Protein AF-A0A202CDK4-F1 (afdb_monomer)

Nearest PDB structures (foldseek):
  3kye-assembly2_C  TM=3.988E-01  e=1.761E-01  Streptomyces avermitilis MA-4680 = NBRC 14893
  8rbx-assembly1_k  TM=3.501E-01  e=6.788E-01  Homo sapiens
  3bw6-assembly1_A  TM=3.151E-01  e=3.121E+00  Saccharomyces cerevisiae
  7m5n-assembly1_C  TM=2.143E-01  e=2.468E+00  Homo sapiens

Organism: NCBI:txid1945581

Secondary structure (DSSP, 8-state):
---GGGHHHHHHS-S--S----S-HHHHEEEEE----TTSEES-SS----SSTTEEETTSTTTTT-EEEEETTT--EEEEEEE-SSSS-EEEEEE--TTSEEEPPPEEEEEEEEGGGHHHHHHHHT-GGGGSGGGS-EETTEEEEEETTEEEEEEEEETTEEEEEEEE-HHHHHHHHHHHH-

Structure (mmCIF, N/CA/C/O backbone):
data_AF-A0A202CDK4-F1
#
_entry.id   AF-A0A202CDK4-F1
#
loop_
_atom_site.group_PDB
_atom_site.id
_atom_site.type_symbol
_atom_site.label_atom_id
_atom_site.label_alt_id
_atom_site.label_comp_id
_atom_site.label_asym_id
_atom_site.label_entity_id
_atom_site.label_seq_id
_atom_site.pdbx_PDB_ins_code
_atom_site.Cartn_x
_atom_site.Cartn_y
_atom_site.Cartn_z
_atom_site.occupancy
_atom_site.B_iso_or_equiv
_atom_site.auth_seq_id
_atom_site.auth_comp_id
_atom_site.auth_asym_id
_atom_site.auth_atom_id
_atom_site.pdbx_PDB_model_num
ATOM 1 N N . MET A 1 1 ? -7.812 14.902 6.406 1.00 55.25 1 MET A N 1
ATOM 2 C CA . MET A 1 1 ? -8.121 13.596 5.785 1.00 55.25 1 MET A CA 1
ATOM 3 C C . MET A 1 1 ? -7.122 12.604 6.354 1.00 55.25 1 MET A C 1
ATOM 5 O O . MET A 1 1 ? -5.940 12.915 6.295 1.00 55.25 1 MET A O 1
ATOM 9 N N . LEU A 1 2 ? -7.564 11.512 6.990 1.00 58.00 2 LEU A N 1
ATOM 10 C CA . LEU A 1 2 ? -6.635 10.489 7.492 1.00 58.00 2 LEU A CA 1
ATOM 11 C C . LEU A 1 2 ? -5.929 9.805 6.316 1.00 58.00 2 LEU A C 1
ATOM 13 O O . LEU A 1 2 ? -6.572 9.536 5.296 1.00 58.00 2 LEU A O 1
ATOM 17 N N . THR A 1 3 ? -4.641 9.513 6.474 1.00 68.06 3 THR A N 1
ATOM 18 C CA . THR A 1 3 ? -3.853 8.723 5.524 1.00 68.06 3 THR A CA 1
ATOM 19 C C . THR A 1 3 ? -3.162 7.567 6.252 1.00 68.06 3 THR A C 1
ATOM 21 O O . THR A 1 3 ? -3.254 7.434 7.470 1.00 68.06 3 THR A O 1
ATOM 24 N N . LEU A 1 4 ? -2.523 6.664 5.509 1.00 70.75 4 LEU A N 1
ATOM 25 C CA . LEU A 1 4 ? -1.898 5.481 6.108 1.00 70.75 4 LEU A CA 1
ATOM 26 C C . LEU A 1 4 ? -0.720 5.870 7.004 1.00 70.75 4 LEU A C 1
ATOM 28 O O . LEU A 1 4 ? -0.463 5.248 8.027 1.00 70.75 4 LEU A O 1
ATOM 32 N N . GLU A 1 5 ? -0.042 6.940 6.614 1.00 72.69 5 GLU A N 1
ATOM 33 C CA . GLU A 1 5 ? 1.182 7.450 7.208 1.00 72.69 5 GLU A CA 1
ATOM 34 C C . GLU A 1 5 ? 0.956 8.038 8.605 1.00 72.69 5 GLU A C 1
ATOM 36 O O . GLU A 1 5 ? 1.875 8.016 9.415 1.00 72.69 5 GLU A O 1
ATOM 41 N N . ASN A 1 6 ? -0.259 8.511 8.911 1.00 78.62 6 ASN A N 1
ATOM 42 C CA . ASN A 1 6 ? -0.584 9.148 10.191 1.00 78.62 6 ASN A CA 1
ATOM 43 C C . ASN A 1 6 ? -1.569 8.350 11.058 1.00 78.62 6 ASN A C 1
ATOM 45 O O . ASN A 1 6 ? -2.050 8.857 12.070 1.00 78.62 6 ASN A O 1
ATOM 49 N N . ILE A 1 7 ? -1.862 7.092 10.706 1.00 85.19 7 ILE A N 1
ATOM 50 C CA . ILE A 1 7 ? -2.848 6.283 11.439 1.00 85.19 7 ILE A CA 1
ATOM 51 C C . ILE A 1 7 ? -2.467 6.090 12.917 1.00 85.19 7 ILE A C 1
ATOM 53 O O . ILE A 1 7 ? -3.326 6.171 13.792 1.00 85.19 7 ILE A O 1
ATOM 57 N N . ASN A 1 8 ? -1.177 5.896 13.213 1.00 88.31 8 ASN A N 1
ATOM 58 C CA . ASN A 1 8 ? -0.699 5.722 14.587 1.00 88.31 8 ASN A CA 1
ATOM 59 C C . ASN A 1 8 ? -0.772 7.020 15.397 1.00 88.31 8 ASN A C 1
ATOM 61 O O . ASN A 1 8 ? -1.130 6.974 16.568 1.00 88.31 8 ASN A O 1
ATOM 65 N N . GLU A 1 9 ? -0.468 8.166 14.780 1.00 88.62 9 GLU A N 1
ATOM 66 C CA . GLU A 1 9 ? -0.609 9.484 15.417 1.00 88.62 9 GLU A CA 1
ATOM 67 C C . GLU A 1 9 ? -2.076 9.732 15.776 1.00 88.62 9 GLU A C 1
ATOM 69 O O . GLU A 1 9 ? -2.406 10.053 16.915 1.00 88.62 9 GLU A O 1
ATOM 74 N N . PHE A 1 10 ? -2.978 9.444 14.834 1.00 89.12 10 PHE A N 1
ATOM 75 C CA . PHE A 1 10 ? -4.411 9.510 15.081 1.00 89.12 10 PHE A CA 1
ATOM 76 C C . PHE A 1 10 ? -4.855 8.606 16.243 1.00 89.12 10 PHE A C 1
ATOM 78 O O . PHE A 1 10 ? -5.659 9.032 17.070 1.00 89.12 10 PHE A O 1
ATOM 85 N N . PHE A 1 11 ? -4.350 7.371 16.331 1.00 90.69 11 PHE A N 1
ATOM 86 C CA . PHE A 1 11 ? -4.680 6.458 17.431 1.00 90.69 11 PHE A CA 1
ATOM 87 C C . PHE A 1 11 ? -4.088 6.886 18.778 1.00 90.69 11 PHE A C 1
ATOM 89 O O . PHE A 1 11 ? -4.726 6.671 19.813 1.00 90.69 11 PHE A O 1
ATOM 96 N N . ALA A 1 12 ? -2.907 7.508 18.785 1.00 88.00 12 ALA A N 1
ATOM 97 C CA . ALA A 1 12 ? -2.293 8.036 19.999 1.00 88.00 12 ALA A CA 1
ATOM 98 C C . ALA A 1 12 ? -3.192 9.098 20.650 1.00 88.00 12 ALA A C 1
ATOM 100 O O . ALA A 1 12 ? -3.479 8.996 21.850 1.00 88.00 12 ALA A O 1
ATOM 101 N N . ASP A 1 13 ? -3.718 10.008 19.828 1.00 88.88 13 ASP A N 1
ATOM 102 C CA . ASP A 1 13 ? -4.561 11.135 20.236 1.00 88.88 13 ASP A CA 1
ATOM 103 C C . ASP A 1 13 ? -6.049 10.775 20.379 1.00 88.88 13 ASP A C 1
ATOM 105 O O . ASP A 1 13 ? -6.861 11.602 20.806 1.00 88.88 13 ASP A O 1
ATOM 109 N N . TYR A 1 14 ? -6.443 9.547 20.024 1.00 89.62 14 TYR A N 1
ATOM 110 C CA . TYR A 1 14 ? -7.848 9.163 20.047 1.00 89.62 14 TYR A CA 1
ATOM 111 C C . TYR A 1 14 ? -8.368 9.050 21.494 1.00 89.62 14 TYR A C 1
ATOM 113 O O . TYR A 1 14 ? -7.842 8.256 22.279 1.00 89.62 14 TYR A O 1
ATOM 121 N N . PRO A 1 15 ? -9.428 9.792 21.869 1.00 83.69 15 PRO A N 1
ATOM 122 C CA . PRO A 1 15 ? -9.828 9.941 23.270 1.00 83.69 15 PRO A CA 1
ATOM 123 C C . PRO A 1 15 ? -10.565 8.724 23.846 1.00 83.69 15 PRO A C 1
ATOM 125 O O . PRO A 1 15 ? -10.758 8.641 25.056 1.00 83.69 15 PRO A O 1
ATOM 128 N N . ILE A 1 16 ? -11.015 7.794 22.996 1.00 82.88 16 ILE A N 1
ATOM 129 C CA . ILE A 1 16 ? -11.887 6.676 23.374 1.00 82.88 16 ILE A CA 1
ATOM 130 C C . ILE A 1 16 ? -11.234 5.363 22.936 1.00 82.88 16 ILE A C 1
ATOM 132 O O . ILE A 1 16 ? -11.370 4.962 21.780 1.00 82.88 16 ILE A O 1
ATOM 136 N N . LYS A 1 17 ? -10.526 4.704 23.857 1.00 81.56 17 LYS A N 1
ATOM 137 C CA . LYS A 1 17 ? -9.743 3.489 23.562 1.00 81.56 17 LYS A CA 1
ATOM 138 C C . LYS A 1 17 ? -10.473 2.205 23.968 1.00 81.56 17 LYS A C 1
ATOM 140 O O . LYS A 1 17 ? -10.603 1.297 23.151 1.00 81.56 17 LYS A O 1
ATOM 145 N N . ASP A 1 18 ? -11.085 2.203 25.152 1.00 79.31 18 ASP A N 1
ATOM 146 C CA . ASP A 1 18 ? -11.820 1.054 25.693 1.00 79.31 18 ASP A CA 1
ATOM 147 C C . ASP A 1 18 ? -13.309 1.364 25.857 1.00 79.31 18 ASP A C 1
ATOM 149 O O . ASP A 1 18 ? -13.761 1.904 26.865 1.00 79.31 18 ASP A O 1
ATOM 153 N N . ILE A 1 19 ? -14.080 1.025 24.825 1.00 84.19 19 ILE A N 1
ATOM 154 C CA . ILE A 1 19 ? -15.545 1.023 24.848 1.00 84.19 19 ILE A CA 1
ATOM 155 C C . ILE A 1 19 ? -16.050 -0.284 24.241 1.00 84.19 19 ILE A C 1
ATOM 157 O O . ILE A 1 19 ? -15.562 -0.716 23.191 1.00 84.19 19 ILE A O 1
ATOM 161 N N . ASP A 1 20 ? -17.080 -0.856 24.857 1.00 83.50 20 ASP A N 1
ATOM 162 C CA . ASP A 1 20 ? -17.895 -1.902 24.247 1.00 83.50 20 ASP A CA 1
ATOM 163 C C . ASP A 1 20 ? -18.966 -1.271 23.355 1.00 83.50 20 ASP A C 1
ATOM 165 O O . ASP A 1 20 ? -19.680 -0.346 23.749 1.00 83.50 20 ASP A O 1
ATOM 169 N N . CYS A 1 21 ? -19.087 -1.767 22.125 1.00 83.25 21 CYS A N 1
ATOM 170 C CA . CYS A 1 21 ? -20.067 -1.272 21.168 1.00 83.25 21 CYS A CA 1
ATOM 171 C C . CYS A 1 21 ? -20.971 -2.405 20.689 1.00 83.25 21 CYS A C 1
ATOM 173 O O . CYS A 1 21 ? -20.543 -3.262 19.919 1.00 83.25 21 CYS A O 1
ATOM 175 N N . ASN A 1 22 ? -22.245 -2.328 21.074 1.00 83.44 22 ASN A N 1
ATOM 176 C CA . ASN A 1 22 ? -23.299 -3.254 20.648 1.00 83.44 22 ASN A CA 1
ATOM 177 C C . ASN A 1 22 ? -24.193 -2.655 19.540 1.00 83.44 22 ASN A C 1
ATOM 179 O O . ASN A 1 22 ? -25.324 -3.093 19.338 1.00 83.44 22 ASN A O 1
ATOM 183 N N . HIS A 1 23 ? -23.720 -1.611 18.851 1.00 86.69 23 HIS A N 1
ATOM 184 C CA . HIS A 1 23 ? -24.474 -0.903 17.810 1.00 86.69 23 HIS A CA 1
ATOM 185 C C . HIS A 1 23 ? -24.397 -1.606 16.448 1.00 86.69 23 HIS A C 1
ATOM 187 O O . HIS A 1 23 ? -23.464 -2.360 16.171 1.00 86.69 23 HIS A O 1
ATOM 193 N N . ASN A 1 24 ? -25.372 -1.342 15.571 1.00 81.38 24 ASN A N 1
ATOM 194 C CA . ASN A 1 24 ? -25.491 -2.054 14.302 1.00 81.38 24 ASN A CA 1
ATOM 195 C C . ASN A 1 24 ? -24.394 -1.618 13.319 1.00 81.38 24 ASN A C 1
ATOM 197 O O . ASN A 1 24 ? -24.346 -0.464 12.894 1.00 81.38 24 ASN A O 1
ATOM 201 N N . ILE A 1 25 ? -23.561 -2.575 12.916 1.00 74.38 25 ILE A N 1
ATOM 202 C CA . ILE A 1 25 ? -22.419 -2.398 12.014 1.00 74.38 25 ILE A CA 1
ATOM 203 C C . ILE A 1 25 ? -22.767 -1.618 10.736 1.00 74.38 25 ILE A C 1
ATOM 205 O O . ILE A 1 25 ? -22.040 -0.703 10.369 1.00 74.38 25 ILE A O 1
ATOM 209 N N . LEU A 1 26 ? -23.871 -1.945 10.061 1.00 71.75 26 LEU A N 1
ATOM 210 C CA . LEU A 1 26 ? -24.156 -1.409 8.724 1.00 71.75 26 LEU A CA 1
ATOM 211 C C . LEU A 1 26 ? -24.779 -0.008 8.745 1.00 71.75 26 LEU A C 1
ATOM 213 O O . LEU A 1 26 ? -24.714 0.709 7.751 1.00 71.75 26 LEU A O 1
ATOM 217 N N . MET A 1 27 ? -25.388 0.390 9.862 1.00 80.88 27 MET A N 1
ATOM 218 C CA . MET A 1 27 ? -26.098 1.672 9.973 1.00 80.88 27 MET A CA 1
ATOM 219 C C . MET A 1 27 ? -25.330 2.692 10.813 1.00 80.88 27 MET A C 1
ATOM 221 O O . MET A 1 27 ? -25.258 3.882 10.483 1.00 80.88 27 MET A O 1
ATOM 225 N N . ASP A 1 28 ? -24.748 2.214 11.911 1.00 89.75 28 ASP A N 1
ATOM 226 C CA . ASP A 1 28 ? -24.201 3.064 12.960 1.00 89.75 28 ASP A CA 1
ATOM 227 C C . ASP A 1 28 ? -22.714 3.351 12.770 1.00 89.75 28 ASP A C 1
ATOM 229 O O . ASP A 1 28 ? -22.167 4.149 13.526 1.00 89.75 28 ASP A O 1
ATOM 233 N N . TYR A 1 29 ? -22.061 2.749 11.774 1.00 90.81 29 TYR A N 1
ATOM 234 C CA . TYR A 1 29 ? -20.668 3.029 11.443 1.00 90.81 29 TYR A CA 1
ATOM 235 C C . TYR A 1 29 ? -20.540 3.877 10.176 1.00 90.81 29 TYR A C 1
ATOM 237 O O . TYR A 1 29 ? -21.338 3.793 9.244 1.00 90.81 29 TYR A O 1
ATOM 245 N N . GLU A 1 30 ? -19.513 4.717 10.150 1.00 90.50 30 GLU A N 1
ATOM 246 C CA . GLU A 1 30 ? -19.068 5.446 8.966 1.00 90.50 30 GLU A CA 1
ATOM 247 C C . GLU A 1 30 ? -17.606 5.145 8.675 1.00 90.50 30 GLU A C 1
ATOM 249 O O . GLU A 1 30 ? -16.776 5.081 9.582 1.00 90.50 30 GLU A O 1
ATOM 254 N N . LYS A 1 31 ? -17.286 4.979 7.394 1.00 88.94 31 LYS A N 1
ATOM 255 C CA . LYS A 1 31 ? -15.910 4.842 6.937 1.00 88.94 31 LYS A CA 1
ATOM 256 C C . LYS A 1 31 ? -15.196 6.182 7.085 1.00 88.94 31 LYS A C 1
ATOM 258 O O . LYS A 1 31 ? -15.583 7.157 6.446 1.00 88.94 31 LYS A O 1
ATOM 263 N N . ILE A 1 32 ? -14.128 6.208 7.874 1.00 87.06 32 ILE A N 1
ATOM 264 C CA . ILE A 1 32 ? -13.338 7.423 8.126 1.00 87.06 32 ILE A CA 1
ATOM 265 C C . ILE A 1 32 ? -11.947 7.363 7.501 1.00 87.06 32 ILE A C 1
ATOM 267 O O . ILE A 1 32 ? -11.309 8.400 7.326 1.00 87.06 32 ILE A O 1
ATOM 271 N N . PHE A 1 33 ? -11.478 6.167 7.135 1.00 80.19 33 PHE A N 1
ATOM 272 C CA . PHE A 1 33 ? -10.185 6.016 6.490 1.00 80.19 33 PHE A CA 1
ATOM 273 C C . PHE A 1 33 ? -10.143 4.806 5.544 1.00 80.19 33 PHE A C 1
ATOM 275 O O . PHE A 1 33 ? -10.620 3.717 5.866 1.00 80.19 33 PHE A O 1
ATOM 282 N N . LYS A 1 34 ? -9.607 5.035 4.334 1.00 75.31 34 LYS A N 1
ATOM 283 C CA . LYS A 1 34 ? -9.465 4.030 3.275 1.00 75.31 34 LYS A CA 1
ATOM 284 C C . LYS A 1 34 ? -8.034 3.501 3.241 1.00 75.31 34 LYS A C 1
ATOM 286 O O . LYS A 1 34 ? -7.130 4.204 2.785 1.00 75.31 34 LYS A O 1
ATOM 291 N N . ILE A 1 35 ? -7.848 2.260 3.671 1.00 71.75 35 ILE A N 1
ATOM 292 C CA . ILE A 1 35 ? -6.532 1.606 3.687 1.00 71.75 35 ILE A CA 1
ATOM 293 C C . ILE A 1 35 ? -6.300 0.973 2.318 1.00 71.75 35 ILE A C 1
ATOM 295 O O . ILE A 1 35 ? -5.324 1.310 1.637 1.00 71.75 35 ILE A O 1
ATOM 299 N N . TYR A 1 36 ? -7.274 0.167 1.881 1.00 67.94 36 TYR A N 1
ATOM 300 C CA . TYR A 1 36 ? -7.244 -0.577 0.631 1.00 67.94 36 TYR A CA 1
ATOM 301 C C . TYR A 1 36 ? -7.278 0.340 -0.591 1.00 67.94 36 TYR A C 1
ATOM 303 O O . TYR A 1 36 ? -8.161 1.187 -0.749 1.00 67.94 36 TYR A O 1
ATOM 311 N N . ASP A 1 37 ? -6.337 0.133 -1.502 1.00 66.00 37 ASP A N 1
ATOM 312 C CA . ASP A 1 37 ? -6.295 0.791 -2.798 1.00 66.00 37 ASP A CA 1
ATOM 313 C C . ASP A 1 37 ? -6.373 -0.271 -3.886 1.00 66.00 37 ASP A C 1
ATOM 315 O O . ASP A 1 37 ? -5.366 -0.875 -4.223 1.00 66.00 37 ASP A O 1
ATOM 319 N N . GLY A 1 38 ? -7.561 -0.502 -4.451 1.00 63.84 38 GLY A N 1
ATOM 320 C CA . GLY A 1 38 ? -7.773 -1.568 -5.443 1.00 63.84 38 GLY A CA 1
ATOM 321 C C . GLY A 1 38 ? -6.975 -1.429 -6.744 1.00 63.84 38 GLY A C 1
ATOM 322 O O . GLY A 1 38 ? -7.107 -2.263 -7.630 1.00 63.84 38 GLY A O 1
ATOM 323 N N . LYS A 1 39 ? -6.161 -0.377 -6.877 1.00 69.81 39 LYS A N 1
ATOM 324 C CA . LYS A 1 39 ? -5.199 -0.203 -7.968 1.00 69.81 39 LYS A CA 1
ATOM 325 C C . LYS A 1 39 ? -3.856 -0.892 -7.695 1.00 69.81 39 LYS A C 1
ATOM 327 O O . LYS A 1 39 ? -3.087 -1.070 -8.636 1.00 69.81 39 LYS A O 1
ATOM 332 N N . PHE A 1 40 ? -3.567 -1.251 -6.442 1.00 75.44 40 PHE A N 1
ATOM 333 C CA . PHE A 1 40 ? -2.3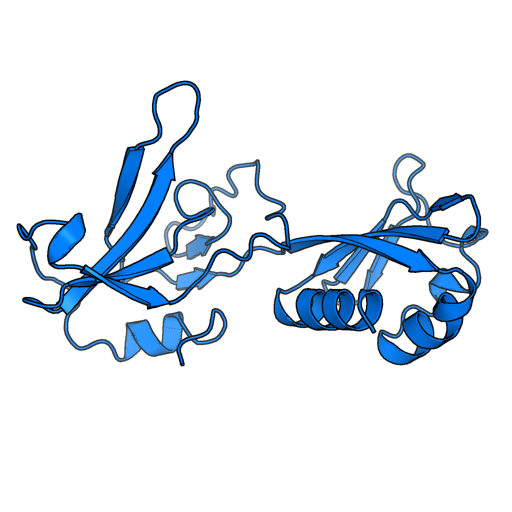18 -1.881 -6.010 1.00 75.44 40 PHE A CA 1
ATOM 334 C C . PHE A 1 40 ? -2.626 -3.184 -5.271 1.00 75.44 40 PHE A C 1
ATOM 336 O O . PHE A 1 40 ? -3.548 -3.248 -4.459 1.00 75.44 40 PHE A O 1
ATOM 343 N N . GLY A 1 41 ? -1.855 -4.232 -5.546 1.00 63.19 41 GLY A N 1
ATOM 344 C CA . GLY A 1 41 ? -1.912 -5.453 -4.753 1.00 63.19 41 GLY A CA 1
ATOM 345 C C . GLY A 1 41 ? -1.118 -5.266 -3.465 1.00 63.19 41 GLY A C 1
ATOM 346 O O . GLY A 1 41 ? -0.054 -4.651 -3.479 1.00 63.19 41 GLY A O 1
ATOM 347 N N . TYR A 1 42 ? -1.590 -5.809 -2.347 1.00 61.22 42 TYR A N 1
ATOM 348 C CA . TYR A 1 42 ? -0.691 -6.070 -1.223 1.00 61.22 42 TYR A CA 1
ATOM 349 C C . TYR A 1 42 ? 0.181 -7.268 -1.593 1.00 61.22 42 TYR A C 1
ATOM 351 O O . TYR A 1 42 ? -0.328 -8.245 -2.140 1.00 61.22 42 TYR A O 1
ATOM 359 N N . LEU A 1 43 ? 1.480 -7.225 -1.286 1.00 58.62 43 LEU A N 1
ATOM 360 C CA . LEU A 1 43 ? 2.363 -8.374 -1.532 1.00 58.62 43 LEU A CA 1
ATOM 361 C C . LEU A 1 43 ? 2.082 -9.559 -0.576 1.00 58.62 43 LEU A C 1
ATOM 363 O O . LEU A 1 43 ? 2.729 -10.600 -0.650 1.00 58.62 43 LEU A O 1
ATOM 367 N N . SER A 1 44 ? 1.127 -9.416 0.342 1.00 51.84 44 SER A N 1
ATOM 368 C CA . SER A 1 44 ? 0.864 -10.381 1.402 1.00 51.84 44 SER A CA 1
ATOM 369 C C . SER A 1 44 ? -0.186 -11.423 0.971 1.00 51.84 44 SER 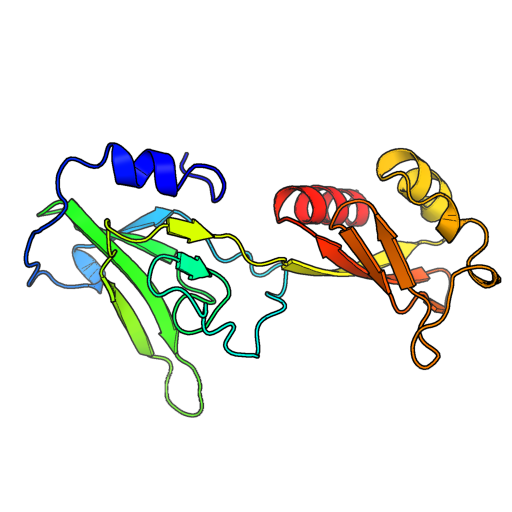A C 1
ATOM 371 O O . SER A 1 44 ? -1.391 -11.171 0.932 1.00 51.84 44 SER A O 1
ATOM 373 N N . TYR A 1 45 ? 0.318 -12.619 0.648 1.00 45.16 45 TYR A N 1
ATOM 374 C CA . TYR A 1 45 ? -0.374 -13.910 0.803 1.00 45.16 45 TYR A CA 1
ATOM 375 C C . TYR A 1 45 ? 0.311 -14.790 1.863 1.00 45.16 45 TYR A C 1
ATOM 377 O O . TYR A 1 45 ? -0.000 -15.968 2.016 1.00 45.16 45 TYR A O 1
ATOM 385 N N . LEU A 1 46 ? 1.278 -14.234 2.587 1.00 44.56 46 LEU A N 1
ATOM 386 C CA . LEU A 1 46 ? 2.026 -14.935 3.614 1.00 44.56 46 LEU A CA 1
ATOM 387 C C . LEU A 1 46 ? 1.847 -14.144 4.894 1.00 44.56 46 LEU A C 1
ATOM 389 O O . LEU A 1 46 ? 2.132 -12.949 4.920 1.00 44.56 46 LEU A O 1
ATOM 393 N N . GLU A 1 47 ? 1.333 -14.820 5.921 1.00 44.47 47 GLU A N 1
ATOM 394 C CA . GLU A 1 47 ? 1.403 -14.383 7.307 1.00 44.47 47 GLU A CA 1
ATOM 395 C C . GLU A 1 47 ? 2.813 -13.842 7.581 1.00 44.47 47 GLU A C 1
ATOM 397 O O . GLU A 1 47 ? 3.720 -14.591 7.946 1.00 44.47 47 GLU A O 1
ATOM 402 N N . PHE A 1 48 ? 3.008 -12.529 7.487 1.00 45.94 48 PHE A N 1
ATOM 403 C CA . PHE A 1 48 ? 3.979 -11.878 8.344 1.00 45.94 48 PHE A CA 1
ATOM 404 C C . PHE A 1 48 ? 3.353 -11.917 9.734 1.00 45.94 48 PHE A C 1
ATOM 406 O O . PHE A 1 48 ? 2.791 -10.941 10.224 1.00 45.94 48 PHE A O 1
ATOM 413 N N . LYS A 1 49 ? 3.399 -13.103 10.356 1.00 45.00 49 LYS A N 1
ATOM 414 C CA . LYS A 1 49 ? 3.370 -13.213 11.806 1.00 45.00 49 LYS A CA 1
ATOM 415 C C . LYS A 1 49 ? 4.556 -12.385 12.253 1.00 45.00 49 LYS A C 1
ATOM 417 O O . LYS A 1 49 ? 5.692 -12.855 12.211 1.00 45.00 49 LYS A O 1
ATOM 422 N N . SER A 1 50 ? 4.297 -11.125 12.585 1.00 47.16 50 SER A N 1
ATOM 423 C CA . SER A 1 50 ? 5.237 -10.349 13.367 1.00 47.16 50 SER A CA 1
ATOM 424 C C . SER A 1 50 ? 5.661 -11.251 14.523 1.00 47.16 50 SER A C 1
ATOM 426 O O . SER A 1 50 ? 4.817 -11.748 15.268 1.00 47.16 50 SER A O 1
ATOM 428 N N . SER A 1 51 ? 6.958 -11.534 14.640 1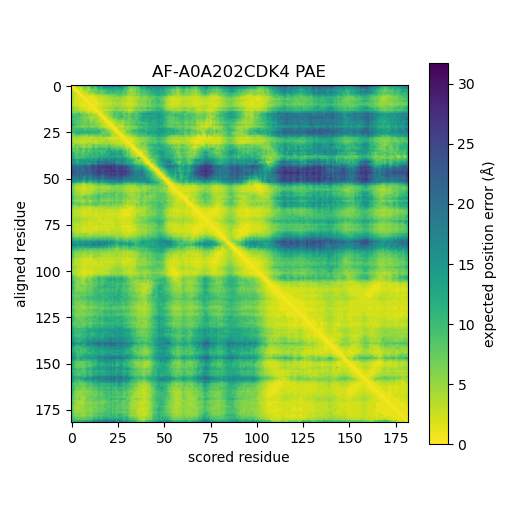.00 51.88 51 SER A N 1
ATOM 429 C CA . SER A 1 51 ? 7.489 -12.238 15.811 1.00 51.88 51 SER A CA 1
ATOM 430 C C . SER A 1 51 ? 7.250 -11.434 17.091 1.00 51.88 51 SER A C 1
ATOM 432 O O . SER A 1 51 ? 7.354 -11.972 18.190 1.00 51.88 51 SER A O 1
ATOM 434 N N . ASP A 1 52 ? 6.944 -10.145 16.936 1.00 58.94 52 ASP A N 1
ATOM 435 C CA . ASP A 1 52 ? 6.568 -9.235 17.993 1.00 58.94 52 ASP A CA 1
ATOM 436 C C . ASP A 1 52 ? 5.052 -9.001 17.976 1.00 58.94 52 ASP A C 1
ATOM 438 O O . ASP A 1 52 ? 4.491 -8.409 17.051 1.00 58.94 52 ASP A O 1
ATOM 442 N N . ASN A 1 53 ? 4.378 -9.422 19.043 1.00 69.50 53 ASN A N 1
ATOM 443 C CA . ASN A 1 53 ? 2.958 -9.158 19.221 1.00 69.50 53 ASN A CA 1
ATOM 444 C C . ASN A 1 53 ? 2.638 -7.654 19.248 1.00 69.50 53 ASN A C 1
ATOM 446 O O . ASN A 1 53 ? 1.459 -7.339 19.278 1.00 69.50 53 ASN A O 1
ATOM 450 N N . SER A 1 54 ? 3.601 -6.726 19.291 1.00 79.38 54 SER A N 1
ATOM 451 C CA . SER A 1 54 ? 3.366 -5.277 19.360 1.00 79.38 54 SER A CA 1
ATOM 452 C C . SER A 1 54 ? 2.963 -4.606 18.033 1.00 79.38 54 SER A C 1
ATOM 454 O O . SER A 1 54 ? 2.442 -3.488 18.061 1.00 79.38 54 SER A O 1
ATOM 456 N N . GLU A 1 55 ? 3.131 -5.270 16.884 1.00 84.31 55 GLU A N 1
ATOM 457 C CA . GLU A 1 55 ? 2.910 -4.669 15.559 1.00 84.31 55 GLU A CA 1
ATOM 458 C C . GLU A 1 55 ? 1.807 -5.381 14.753 1.00 84.31 55 GLU A C 1
ATOM 460 O O . GLU A 1 55 ? 1.671 -6.604 14.792 1.00 84.31 55 GLU A O 1
ATOM 465 N N . ILE A 1 56 ? 1.019 -4.606 13.998 1.00 80.69 56 ILE A N 1
ATOM 466 C CA . ILE A 1 56 ? -0.007 -5.089 13.062 1.00 80.69 56 ILE A CA 1
ATOM 467 C C . ILE A 1 56 ? 0.311 -4.574 11.658 1.00 80.69 56 ILE A C 1
ATOM 469 O O . ILE A 1 56 ? 0.360 -3.369 11.422 1.00 80.69 56 ILE A O 1
ATOM 473 N N . PHE A 1 57 ? 0.452 -5.491 10.708 1.00 78.88 57 PHE A N 1
ATOM 474 C CA . PHE A 1 57 ? 0.669 -5.208 9.290 1.00 78.88 57 PHE A CA 1
ATOM 475 C C . PHE A 1 57 ? -0.676 -5.090 8.557 1.00 78.88 57 PHE A C 1
ATOM 477 O O . PHE A 1 57 ? -1.453 -6.044 8.505 1.00 78.88 57 PHE A O 1
ATOM 484 N N . LEU A 1 58 ? -0.996 -3.911 8.019 1.00 79.06 58 LEU A N 1
ATOM 485 C CA . LEU A 1 58 ? -2.318 -3.597 7.453 1.00 79.06 58 LEU A CA 1
ATOM 486 C C . LEU A 1 58 ? -2.644 -4.317 6.132 1.00 79.06 58 LEU A C 1
ATOM 488 O O . LEU A 1 58 ? -3.800 -4.382 5.732 1.00 79.06 58 LEU A O 1
ATOM 492 N N . GLY A 1 59 ? -1.641 -4.851 5.447 1.00 72.50 59 GLY A N 1
ATOM 493 C CA . GLY A 1 59 ? -1.759 -5.713 4.274 1.00 72.50 59 GLY A CA 1
ATOM 494 C C . GLY A 1 59 ? -1.813 -7.203 4.598 1.00 72.50 59 GLY A C 1
ATOM 495 O O . GLY A 1 59 ? -2.013 -8.008 3.687 1.00 72.50 59 GLY A O 1
ATOM 496 N N . SER A 1 60 ? -1.646 -7.591 5.863 1.00 72.44 60 SER A N 1
ATOM 497 C CA . SER A 1 60 ? -1.796 -8.978 6.316 1.00 72.44 60 SER A CA 1
ATOM 498 C C . SER A 1 60 ? -3.260 -9.325 6.572 1.00 72.44 60 SER A C 1
ATOM 500 O O . SER A 1 60 ? -4.052 -8.468 6.957 1.00 72.44 60 SER A O 1
ATOM 502 N N . TYR A 1 61 ? -3.657 -10.579 6.352 1.00 65.88 61 TYR A N 1
ATOM 503 C CA . TYR A 1 61 ? -4.977 -11.049 6.781 1.00 65.88 61 TYR A CA 1
ATOM 504 C C . TYR A 1 61 ? -5.089 -10.979 8.321 1.00 65.88 61 TYR A C 1
ATOM 506 O O . TYR A 1 61 ? -4.134 -11.370 8.993 1.00 65.88 61 TYR A O 1
ATOM 514 N N . PRO A 1 62 ? -6.216 -10.530 8.912 1.00 70.81 62 PRO A N 1
ATOM 515 C CA . PRO A 1 62 ? -7.486 -10.130 8.287 1.00 70.81 62 PRO A CA 1
ATOM 516 C C . PRO A 1 62 ? -7.595 -8.636 7.927 1.00 70.81 62 PRO A C 1
ATOM 518 O O . PRO A 1 62 ? -8.661 -8.170 7.541 1.00 70.81 62 PRO A O 1
ATOM 521 N N . MET A 1 63 ? -6.524 -7.855 8.081 1.00 76.88 63 MET A N 1
ATOM 522 C CA . MET A 1 63 ? -6.525 -6.413 7.797 1.00 76.88 63 MET A CA 1
ATOM 523 C C . MET A 1 63 ? -6.431 -6.093 6.300 1.00 7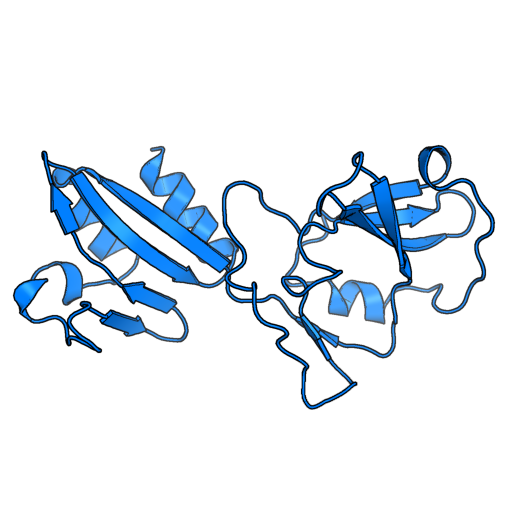6.88 63 MET A C 1
ATOM 525 O O . MET A 1 63 ? -6.809 -4.999 5.881 1.00 76.88 63 MET A O 1
ATOM 529 N N . ASN A 1 64 ? -5.971 -7.043 5.483 1.00 72.19 64 ASN A N 1
ATOM 530 C CA . ASN A 1 64 ? -5.918 -6.898 4.035 1.00 72.19 64 ASN A CA 1
ATOM 531 C C . ASN A 1 64 ? -7.317 -6.603 3.479 1.00 72.19 64 ASN A C 1
ATOM 533 O O . ASN A 1 64 ? -8.261 -7.359 3.698 1.00 72.19 64 ASN A O 1
ATOM 537 N N . GLY A 1 65 ? -7.458 -5.493 2.756 1.00 72.50 65 GLY A N 1
ATOM 538 C CA . GLY A 1 65 ? -8.759 -5.073 2.236 1.00 72.50 65 GLY A CA 1
ATOM 539 C C . GLY A 1 65 ? -9.675 -4.426 3.274 1.00 72.50 65 GLY A C 1
ATOM 540 O O . GLY A 1 65 ? -10.793 -4.049 2.922 1.00 72.50 65 GLY A O 1
ATOM 541 N N . ALA A 1 66 ? -9.225 -4.265 4.521 1.00 82.69 66 ALA A N 1
ATOM 542 C CA . ALA A 1 66 ? -10.013 -3.618 5.550 1.00 82.69 66 ALA A CA 1
ATOM 543 C C . ALA A 1 66 ? -9.970 -2.093 5.417 1.00 82.69 66 ALA A C 1
ATOM 545 O O . ALA A 1 66 ? -8.946 -1.503 5.093 1.00 82.69 66 ALA A O 1
ATOM 546 N N . ASP A 1 67 ? -11.076 -1.429 5.716 1.00 87.06 67 ASP A N 1
ATOM 547 C CA . ASP A 1 67 ? -11.131 0.017 5.903 1.00 87.06 67 ASP A CA 1
ATOM 548 C C . ASP A 1 67 ? -11.380 0.332 7.377 1.00 87.06 67 ASP A C 1
ATOM 550 O O . ASP A 1 67 ? -11.967 -0.476 8.092 1.00 87.06 67 ASP A O 1
ATOM 554 N N . LEU A 1 68 ? -10.980 1.517 7.838 1.00 89.50 68 LEU A N 1
ATOM 555 C CA . LEU A 1 68 ? -11.226 1.953 9.212 1.00 89.50 68 LEU A CA 1
ATOM 556 C C . LEU A 1 68 ? -12.533 2.747 9.291 1.00 89.50 68 LEU A C 1
ATOM 558 O O . LEU A 1 68 ? -12.747 3.725 8.562 1.00 89.50 68 LEU A O 1
ATOM 562 N N . TRP A 1 69 ? -13.393 2.330 10.214 1.00 91.69 69 TRP A N 1
ATOM 563 C CA . TRP A 1 69 ? -14.708 2.909 10.441 1.00 91.69 69 TRP A CA 1
ATOM 564 C C . TRP A 1 69 ? -14.876 3.328 11.896 1.00 91.69 69 TRP A C 1
ATOM 566 O O . TRP A 1 69 ? -14.279 2.756 12.811 1.00 91.69 69 TRP A O 1
ATOM 576 N N . LYS A 1 70 ? -15.748 4.310 12.105 1.00 92.38 70 LYS A N 1
ATOM 577 C CA . LYS A 1 70 ? -16.104 4.858 13.410 1.00 92.38 70 LYS A CA 1
ATOM 578 C C . LYS A 1 70 ? -17.594 4.703 13.661 1.00 92.38 70 LYS A C 1
ATOM 580 O O . LYS A 1 70 ? -18.406 5.030 12.801 1.00 92.38 70 LYS A O 1
ATOM 585 N N . CYS A 1 71 ? -17.962 4.251 14.856 1.00 92.94 71 CYS A N 1
ATOM 586 C CA . CYS A 1 71 ? -19.350 4.271 15.294 1.00 92.94 71 CYS A CA 1
ATOM 587 C C . CYS A 1 71 ? -19.801 5.718 15.542 1.00 92.94 71 CYS A C 1
ATOM 589 O O . CYS A 1 71 ? -19.240 6.410 16.392 1.00 92.94 71 CYS A O 1
ATOM 591 N N . LYS A 1 72 ? -20.865 6.155 14.869 1.00 92.50 72 LYS A N 1
ATOM 592 C CA . LYS A 1 72 ? -21.472 7.488 14.997 1.00 92.50 72 LYS A CA 1
ATOM 593 C C . LYS A 1 72 ? -22.056 7.748 16.390 1.00 92.50 72 LYS A C 1
ATOM 595 O O . LYS A 1 72 ? -22.183 8.897 16.789 1.00 92.50 72 LYS A O 1
ATOM 600 N N . LYS A 1 73 ? -22.420 6.687 17.125 1.00 91.81 73 LYS A N 1
ATOM 601 C CA . LYS A 1 73 ? -23.084 6.774 18.438 1.00 91.81 73 LYS A CA 1
ATOM 602 C C . LYS A 1 73 ? -22.110 6.808 19.614 1.00 91.81 73 LYS A C 1
ATOM 604 O O . LYS A 1 73 ? -22.263 7.631 20.504 1.00 91.81 73 LYS A O 1
ATOM 609 N N . CYS A 1 74 ? -21.122 5.913 19.626 1.00 90.62 74 CYS A N 1
ATOM 610 C CA . CYS A 1 74 ? -20.201 5.752 20.764 1.00 90.62 74 CYS A CA 1
ATOM 611 C C . CYS A 1 74 ? -18.733 6.040 20.427 1.00 90.62 74 CYS A C 1
ATOM 613 O O . CYS A 1 74 ? -17.878 5.979 21.302 1.00 90.62 74 CYS A O 1
ATOM 615 N N . GLY A 1 75 ? -18.410 6.307 19.159 1.00 90.31 75 GLY A N 1
ATOM 616 C CA . GLY A 1 75 ? -17.042 6.582 18.733 1.00 90.31 75 GLY A CA 1
ATOM 617 C C . GLY A 1 75 ? -16.117 5.362 18.661 1.00 90.31 75 GLY A C 1
ATOM 618 O O . GLY A 1 75 ? -14.952 5.546 18.326 1.00 90.31 75 GLY A O 1
ATOM 619 N N . LYS A 1 76 ? -16.583 4.131 18.918 1.00 91.94 76 LYS A N 1
ATOM 620 C CA . LYS A 1 76 ? -15.750 2.921 18.777 1.00 9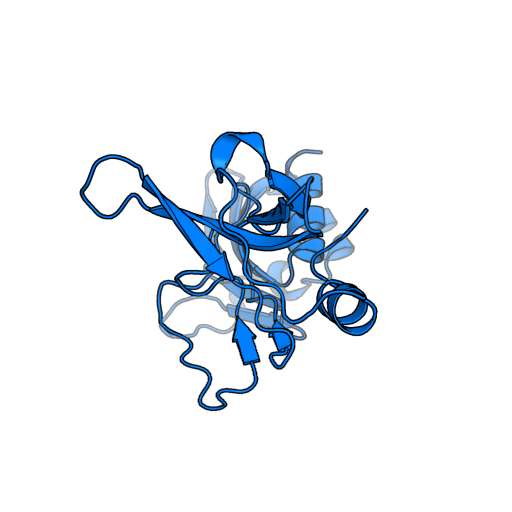1.94 76 LYS A CA 1
ATOM 621 C C . LYS A 1 76 ? -15.194 2.797 17.356 1.00 91.94 76 LYS A C 1
ATOM 623 O O . LYS A 1 76 ? -15.947 2.926 16.387 1.00 91.94 76 LYS A O 1
ATOM 628 N N . LEU A 1 77 ? -13.900 2.506 17.252 1.00 92.25 77 LEU A N 1
ATOM 629 C CA . LEU A 1 77 ? -13.218 2.260 15.987 1.00 92.25 77 LEU A CA 1
ATOM 630 C C . LEU A 1 77 ? -13.124 0.762 15.691 1.00 92.25 77 LEU A C 1
ATOM 632 O O . LEU A 1 77 ? -12.830 -0.033 16.586 1.00 92.25 77 LEU A O 1
ATOM 636 N N . LYS A 1 78 ? -13.370 0.392 14.432 1.00 91.00 78 LYS A N 1
ATOM 637 C CA . LYS A 1 78 ? -13.217 -0.976 13.923 1.00 91.00 78 LYS A CA 1
ATOM 638 C C . LYS A 1 78 ? -12.678 -0.961 12.495 1.00 91.00 78 LYS A C 1
ATOM 640 O O . LYS A 1 78 ? -13.025 -0.077 11.709 1.00 91.00 78 LYS A O 1
ATOM 645 N N . PHE A 1 79 ? -11.884 -1.967 12.157 1.00 89.62 79 PHE A N 1
ATOM 646 C CA . PHE A 1 79 ? -11.535 -2.296 10.781 1.00 89.62 79 PHE A CA 1
ATOM 647 C C . PHE A 1 79 ? -12.596 -3.227 10.199 1.00 89.62 79 PHE A C 1
ATOM 649 O O . PHE A 1 79 ? -12.932 -4.226 10.827 1.00 89.62 79 PHE A O 1
ATOM 656 N N . PHE A 1 80 ? -13.123 -2.912 9.018 1.00 88.56 80 PHE A N 1
ATOM 657 C CA . PHE A 1 80 ? -14.104 -3.738 8.311 1.00 88.56 80 PHE A CA 1
ATOM 658 C C . PHE A 1 80 ? -13.548 -4.221 6.985 1.00 88.56 80 PHE A C 1
ATOM 660 O O . PHE A 1 80 ? -13.094 -3.397 6.195 1.00 88.56 80 PHE A O 1
ATOM 667 N N . TYR A 1 81 ? -13.663 -5.518 6.718 1.00 84.56 81 TYR A N 1
ATOM 668 C CA . TYR A 1 81 ? -13.259 -6.148 5.462 1.00 84.56 81 TYR A CA 1
ATOM 669 C C . TYR A 1 81 ? -14.362 -7.072 4.944 1.00 84.56 81 TYR A C 1
ATOM 671 O O . TYR A 1 81 ? -15.287 -7.437 5.674 1.00 84.56 81 TYR A O 1
ATOM 679 N N . THR A 1 82 ? -14.290 -7.413 3.658 1.00 80.88 82 THR A N 1
ATOM 680 C CA . THR A 1 82 ? -15.209 -8.373 3.034 1.00 80.88 82 THR A CA 1
ATOM 681 C C . THR A 1 82 ? -14.476 -9.684 2.810 1.00 80.88 82 THR A C 1
ATOM 683 O O . THR A 1 82 ? -13.536 -9.729 2.020 1.00 80.88 82 THR A O 1
ATOM 686 N N . GLU A 1 83 ? -14.919 -10.739 3.486 1.00 76.12 83 GLU A N 1
ATOM 687 C CA . GLU A 1 83 ? -14.388 -12.086 3.312 1.00 76.12 83 GLU A CA 1
ATOM 688 C C . GLU A 1 83 ? -15.078 -12.774 2.133 1.00 76.12 83 GLU A C 1
ATOM 690 O O . GLU A 1 83 ? -16.309 -12.762 2.031 1.00 76.12 83 GLU A O 1
ATOM 695 N N . THR A 1 84 ? -14.284 -13.358 1.235 1.00 70.75 84 THR A N 1
ATOM 696 C CA . THR A 1 84 ? -14.769 -13.990 -0.006 1.00 70.75 84 THR A CA 1
ATOM 697 C C . THR A 1 84 ? -14.211 -15.398 -0.226 1.00 70.75 84 THR A C 1
ATOM 699 O O . THR A 1 84 ? -14.471 -15.989 -1.274 1.00 70.75 84 THR A O 1
ATOM 702 N N . GLY A 1 85 ? -13.477 -15.959 0.747 1.00 65.00 85 GLY A N 1
ATOM 703 C CA . GLY A 1 85 ? -12.812 -17.264 0.697 1.00 65.00 85 GLY A CA 1
ATOM 704 C C . GLY A 1 85 ? -13.743 -18.478 0.594 1.00 65.00 85 GLY A C 1
ATOM 705 O O . GLY A 1 85 ? -13.808 -19.303 1.501 1.00 65.00 85 GLY A O 1
ATOM 706 N N . GLY A 1 86 ? -14.439 -18.627 -0.537 1.00 60.47 86 GLY A N 1
ATOM 707 C CA . GLY A 1 86 ? -15.218 -19.821 -0.889 1.00 60.47 86 GLY A CA 1
ATOM 708 C C . GLY A 1 86 ? -16.664 -19.848 -0.382 1.00 60.47 86 GLY A C 1
ATOM 709 O O . GLY A 1 86 ? -17.329 -20.874 -0.502 1.00 60.47 86 GLY A O 1
ATOM 710 N N . HIS A 1 87 ? -17.172 -18.739 0.154 1.00 70.12 87 HIS A N 1
ATOM 711 C CA . HIS A 1 87 ? -18.558 -18.585 0.603 1.00 70.12 87 HIS A CA 1
ATOM 712 C C . HIS A 1 87 ? -19.165 -17.263 0.109 1.00 70.12 87 HIS A C 1
ATOM 714 O O . HIS A 1 87 ? -18.492 -16.451 -0.527 1.00 70.12 87 HIS A O 1
ATOM 720 N N . PHE A 1 88 ? -20.458 -17.044 0.384 1.00 75.88 88 PHE A N 1
ATOM 721 C CA . PHE A 1 88 ? -21.110 -15.773 0.064 1.00 75.88 88 PHE A CA 1
ATOM 722 C C . PHE A 1 88 ? -20.366 -14.618 0.763 1.00 75.88 88 PHE A C 1
ATOM 724 O O . PHE A 1 88 ? -19.996 -14.785 1.931 1.00 75.88 88 PHE A O 1
ATOM 731 N N . PRO A 1 89 ? -20.128 -13.479 0.083 1.00 79.56 89 PRO A N 1
ATOM 732 C CA . PRO A 1 89 ? -19.389 -12.363 0.658 1.00 79.56 89 PRO A CA 1
ATOM 733 C C . PRO A 1 89 ? -19.962 -11.936 2.010 1.00 79.56 89 PRO A 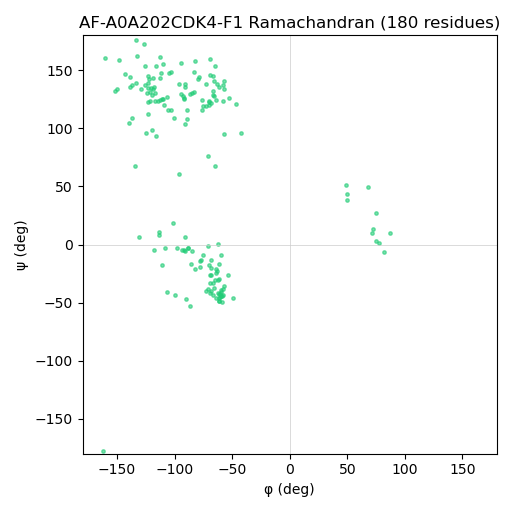C 1
ATOM 735 O O . PRO A 1 89 ? -21.155 -11.640 2.115 1.00 79.56 89 PRO A O 1
ATOM 738 N N . GLN A 1 90 ? -19.115 -11.891 3.038 1.00 81.50 90 GLN A N 1
ATOM 739 C CA . GLN A 1 90 ? -19.517 -11.479 4.381 1.00 81.50 90 GLN A CA 1
ATOM 740 C C . GLN A 1 90 ? -18.654 -10.317 4.865 1.00 81.50 90 GLN A C 1
ATOM 742 O O . GLN A 1 90 ? -17.428 -10.373 4.818 1.00 81.50 90 GLN A O 1
ATOM 747 N N . THR A 1 91 ? -19.298 -9.265 5.370 1.00 84.81 91 THR A N 1
ATOM 748 C CA . THR A 1 91 ? -18.600 -8.188 6.076 1.00 84.81 91 THR A CA 1
ATOM 749 C C . THR A 1 91 ? -18.207 -8.667 7.469 1.00 84.81 91 THR A C 1
ATOM 751 O O . THR A 1 91 ? -19.072 -8.986 8.287 1.00 84.81 91 THR A O 1
ATOM 754 N N . LEU A 1 92 ? -16.908 -8.682 7.742 1.00 85.75 92 LEU A N 1
ATOM 755 C CA . LEU A 1 92 ? -16.335 -8.987 9.048 1.00 85.75 92 LEU A CA 1
ATOM 756 C C . LEU A 1 92 ? -15.681 -7.735 9.635 1.00 85.75 92 LEU A C 1
ATOM 758 O O . LEU A 1 92 ? -15.405 -6.765 8.924 1.00 85.75 92 LEU A O 1
ATOM 762 N N . SER A 1 93 ? -15.464 -7.742 10.950 1.00 86.94 93 SER A N 1
ATOM 763 C CA . SER A 1 93 ? -14.885 -6.603 11.659 1.00 86.94 93 SER A CA 1
ATOM 764 C C . SER A 1 93 ? -13.869 -7.024 12.702 1.00 86.94 93 SER A C 1
ATOM 766 O O . SER A 1 93 ? -14.102 -8.003 13.409 1.00 86.94 93 SER A O 1
ATOM 768 N N . VAL A 1 94 ? -12.820 -6.225 12.863 1.00 87.56 94 VAL A N 1
ATOM 769 C CA . VAL A 1 94 ? -11.833 -6.358 13.935 1.00 87.56 94 VAL A CA 1
ATOM 770 C C . VAL A 1 94 ? -11.780 -5.051 14.716 1.00 87.56 94 VAL A C 1
ATOM 772 O O . VAL A 1 94 ? -11.775 -3.967 14.130 1.00 87.56 94 VAL A O 1
ATOM 775 N N . ASP A 1 95 ? -11.774 -5.143 16.041 1.00 88.44 95 ASP A N 1
ATOM 776 C CA . ASP A 1 95 ? -11.608 -3.974 16.899 1.00 88.44 95 ASP A CA 1
ATOM 777 C C . ASP A 1 95 ? -10.199 -3.386 16.741 1.00 88.44 95 ASP A C 1
ATOM 779 O O . ASP A 1 95 ? -9.227 -4.115 16.546 1.00 88.44 95 ASP A O 1
ATOM 783 N N . VAL A 1 96 ? -10.087 -2.058 16.825 1.00 89.62 96 VAL A N 1
ATOM 784 C CA . VAL A 1 96 ? -8.774 -1.407 16.908 1.00 89.62 96 VAL A CA 1
ATOM 785 C C . VAL A 1 96 ? -8.143 -1.752 18.253 1.00 89.62 96 VAL A C 1
ATOM 787 O O . VAL A 1 96 ? -8.702 -1.428 19.300 1.00 89.62 96 VAL A O 1
ATOM 790 N N . ASP A 1 97 ? -6.964 -2.363 18.221 1.00 88.75 97 ASP A N 1
ATOM 791 C CA . ASP A 1 97 ? -6.091 -2.479 19.386 1.00 88.75 97 ASP A CA 1
ATOM 792 C C . ASP A 1 97 ? -5.171 -1.254 19.444 1.00 88.75 97 ASP A C 1
ATOM 794 O O . ASP A 1 97 ? -4.276 -1.098 18.610 1.00 88.75 97 ASP A O 1
ATOM 798 N N . PHE A 1 98 ? -5.417 -0.363 20.405 1.00 89.50 98 PHE A N 1
ATOM 799 C CA . PHE A 1 98 ? -4.657 0.878 20.590 1.00 89.50 98 PHE A CA 1
ATOM 800 C C . PHE A 1 98 ? -3.269 0.662 21.208 1.00 89.50 98 PHE A C 1
ATOM 802 O O . PHE A 1 98 ? -2.476 1.601 21.248 1.00 89.50 98 PHE A O 1
ATOM 809 N N . ASN A 1 99 ? -2.962 -0.549 21.684 1.00 87.06 99 ASN A N 1
ATOM 810 C CA . ASN A 1 99 ? -1.641 -0.896 22.212 1.00 87.06 99 ASN A CA 1
ATOM 811 C C . ASN A 1 99 ? -0.693 -1.408 21.120 1.00 87.06 99 ASN A C 1
ATOM 813 O O . ASN A 1 99 ? 0.460 -1.729 21.411 1.00 87.06 99 ASN A O 1
ATOM 817 N N . LYS A 1 100 ? -1.179 -1.526 19.880 1.00 87.44 100 LYS A N 1
ATOM 818 C CA . LYS A 1 100 ? -0.399 -1.992 18.735 1.00 87.44 100 LYS A CA 1
ATOM 819 C C . LYS A 1 100 ? 0.005 -0.836 17.847 1.00 87.44 100 LYS A C 1
ATOM 821 O O . LYS A 1 100 ? -0.729 0.136 17.675 1.00 87.44 100 LYS A O 1
ATOM 826 N N . LYS A 1 101 ? 1.161 -0.997 17.219 1.00 87.25 101 LYS A N 1
ATOM 827 C CA . LYS A 1 101 ? 1.619 -0.126 16.146 1.00 87.25 101 LYS A CA 1
ATOM 828 C C . LYS A 1 101 ? 1.181 -0.702 14.806 1.00 87.25 101 LYS A C 1
ATOM 830 O O . LYS A 1 101 ? 1.487 -1.846 14.486 1.00 87.25 101 LYS A O 1
ATOM 835 N N . TYR A 1 102 ? 0.494 0.100 14.008 1.00 84.25 102 TYR A N 1
ATOM 836 C CA . TYR A 1 102 ? 0.023 -0.290 12.687 1.00 84.25 102 TYR A CA 1
ATOM 837 C C . TYR A 1 102 ? 1.054 0.095 11.638 1.00 84.25 102 TYR A C 1
ATOM 839 O O . TYR A 1 102 ? 1.465 1.252 11.541 1.00 84.25 102 TYR A O 1
ATOM 847 N N . LEU A 1 103 ? 1.477 -0.875 10.844 1.00 79.81 103 LEU A N 1
ATOM 848 C CA . LEU A 1 103 ? 2.465 -0.702 9.797 1.00 79.81 103 LEU A CA 1
ATOM 849 C C . LEU A 1 103 ? 1.817 -0.890 8.432 1.00 79.81 103 LEU A C 1
ATOM 851 O O . LEU A 1 103 ? 0.947 -1.738 8.232 1.00 79.81 103 LEU A O 1
ATOM 855 N N . SER A 1 104 ? 2.272 -0.085 7.479 1.00 75.81 104 SER A N 1
ATOM 856 C CA . SER A 1 104 ? 1.995 -0.332 6.073 1.00 75.81 104 SER A CA 1
ATOM 857 C C . SER A 1 104 ? 2.888 -1.459 5.579 1.00 75.81 104 SER A C 1
ATOM 859 O O . SER A 1 104 ? 4.112 -1.334 5.621 1.00 75.81 104 SER A O 1
ATOM 861 N N . ASP A 1 105 ? 2.286 -2.501 5.022 1.00 73.62 105 ASP A N 1
ATOM 862 C CA . ASP A 1 105 ? 3.010 -3.449 4.186 1.00 73.62 105 ASP A CA 1
ATOM 863 C C . ASP A 1 105 ? 3.514 -2.766 2.911 1.00 73.62 105 ASP A C 1
ATOM 865 O O . ASP A 1 105 ? 2.915 -1.783 2.448 1.00 73.62 105 ASP A O 1
ATOM 869 N N . PRO A 1 106 ? 4.603 -3.278 2.320 1.00 73.56 106 PRO A N 1
ATOM 870 C CA . PRO A 1 106 ? 4.957 -2.915 0.964 1.00 73.56 106 PRO A CA 1
ATOM 871 C C . PRO A 1 106 ? 3.835 -3.332 0.002 1.00 73.56 106 PRO A C 1
ATOM 873 O O . PRO A 1 106 ? 3.285 -4.437 0.065 1.00 73.56 106 PRO A O 1
ATOM 876 N N . PHE A 1 107 ? 3.503 -2.430 -0.913 1.00 79.50 107 PHE A N 1
ATOM 877 C CA . PHE A 1 107 ? 2.532 -2.670 -1.969 1.00 79.50 107 PHE A CA 1
ATOM 878 C C . PHE A 1 107 ? 3.252 -3.133 -3.226 1.00 79.50 107 PHE A C 1
ATOM 880 O O . PHE A 1 107 ? 4.419 -2.807 -3.438 1.00 79.50 107 PHE A O 1
ATOM 887 N N . ALA A 1 108 ? 2.538 -3.847 -4.084 1.00 83.00 108 ALA A N 1
ATOM 888 C CA . ALA A 1 108 ? 3.012 -4.273 -5.383 1.00 83.00 108 ALA A CA 1
ATOM 889 C C . ALA A 1 108 ? 2.107 -3.756 -6.495 1.00 83.00 108 ALA A C 1
ATOM 891 O O . ALA A 1 108 ? 0.876 -3.737 -6.391 1.00 83.00 108 ALA A O 1
ATOM 892 N N . LYS A 1 109 ? 2.734 -3.376 -7.602 1.00 87.75 109 LYS A N 1
ATOM 893 C CA . LYS A 1 109 ? 2.048 -2.987 -8.825 1.00 87.75 109 LYS A CA 1
ATOM 894 C C . LYS A 1 109 ? 2.773 -3.578 -10.028 1.00 87.75 109 LYS A C 1
ATOM 896 O O . LYS A 1 109 ? 3.991 -3.463 -10.131 1.00 87.75 109 LYS A O 1
ATOM 901 N N . SER A 1 110 ? 2.016 -4.139 -10.968 1.00 88.94 110 SER A N 1
ATOM 902 C CA . SER A 1 110 ? 2.520 -4.358 -12.325 1.00 88.94 110 SER A CA 1
ATOM 903 C C . SER A 1 110 ? 2.517 -3.020 -13.063 1.00 88.94 110 SER A C 1
ATOM 905 O O . SER A 1 110 ? 1.463 -2.398 -13.224 1.00 88.94 110 SER A O 1
ATOM 907 N N . VAL A 1 111 ? 3.699 -2.538 -13.425 1.00 91.81 111 VAL A N 1
ATOM 908 C CA . VAL A 1 111 ? 3.910 -1.316 -14.198 1.00 91.81 111 VAL A CA 1
ATOM 909 C C . VAL A 1 111 ? 3.940 -1.680 -15.674 1.00 91.81 111 VAL A C 1
ATOM 911 O O . VAL A 1 111 ? 4.573 -2.664 -16.055 1.00 91.81 111 VAL A O 1
ATOM 914 N N . SER A 1 112 ? 3.253 -0.893 -16.496 1.00 93.44 112 SER A N 1
ATOM 915 C CA . SER A 1 112 ? 3.244 -1.028 -17.949 1.00 93.44 112 SER A CA 1
ATOM 916 C C . SER A 1 112 ? 3.285 0.355 -18.583 1.00 93.44 112 SER A C 1
ATOM 918 O O . SER A 1 112 ? 2.275 1.055 -18.630 1.00 93.44 112 SER A O 1
ATOM 920 N N . ILE A 1 113 ? 4.449 0.735 -19.102 1.00 94.94 113 ILE A N 1
ATOM 921 C CA . ILE A 1 113 ? 4.654 2.007 -19.799 1.00 94.94 113 ILE A CA 1
ATOM 922 C C . ILE A 1 113 ? 5.013 1.753 -21.257 1.00 94.94 113 ILE A C 1
ATOM 924 O O . ILE A 1 113 ? 5.596 0.726 -21.600 1.00 94.94 113 ILE A O 1
ATOM 928 N N . LYS A 1 114 ? 4.702 2.710 -22.126 1.00 94.50 114 LYS A N 1
ATOM 929 C CA . LYS A 1 114 ? 5.198 2.666 -23.501 1.00 94.50 114 LYS A CA 1
ATOM 930 C C . LYS A 1 114 ? 6.708 2.902 -23.527 1.00 94.50 114 LYS A C 1
ATOM 932 O O . LYS A 1 114 ? 7.214 3.691 -22.726 1.00 94.50 114 LYS A O 1
ATOM 937 N N . ALA A 1 115 ? 7.413 2.258 -24.453 1.00 92.69 115 ALA A N 1
ATOM 938 C CA . ALA A 1 115 ? 8.867 2.343 -24.561 1.00 92.69 115 ALA A CA 1
ATOM 939 C C . ALA A 1 115 ? 9.358 3.791 -24.734 1.00 92.69 115 ALA A C 1
ATOM 941 O O . ALA A 1 115 ? 10.364 4.169 -24.136 1.00 92.69 115 ALA A O 1
ATOM 942 N N . GLU A 1 116 ? 8.611 4.643 -25.448 1.00 93.56 116 GLU A N 1
ATOM 943 C CA . GLU A 1 116 ? 8.960 6.059 -25.602 1.00 93.56 116 GLU A CA 1
ATOM 944 C C . GLU A 1 116 ? 8.949 6.855 -24.285 1.00 93.56 116 GLU A C 1
ATOM 946 O O . GLU A 1 116 ? 9.648 7.859 -24.178 1.00 93.56 116 GLU A O 1
ATOM 951 N N . LYS A 1 117 ? 8.214 6.399 -23.259 1.00 94.81 117 LYS A N 1
ATOM 952 C CA . LYS A 1 117 ? 8.149 7.045 -21.936 1.00 94.81 117 LYS A CA 1
ATOM 953 C C . LYS A 1 117 ? 9.237 6.565 -20.973 1.00 94.81 117 LYS A C 1
ATOM 955 O O . LYS A 1 117 ? 9.315 7.061 -19.850 1.00 94.81 117 LYS A O 1
ATOM 960 N N . LEU A 1 118 ? 10.079 5.608 -21.376 1.00 93.56 118 LEU A N 1
ATOM 961 C CA . LEU A 1 118 ? 11.086 5.016 -20.492 1.00 93.56 118 LEU A CA 1
ATOM 962 C C . LEU A 1 118 ? 12.073 6.060 -19.958 1.00 93.56 118 LEU A C 1
ATOM 964 O O . LEU A 1 118 ? 12.373 6.067 -18.768 1.00 93.56 118 LEU A O 1
ATOM 968 N N . SER A 1 119 ? 12.567 6.950 -20.820 1.00 94.50 119 SER A N 1
ATOM 969 C CA . SER A 1 119 ? 13.539 7.976 -20.418 1.00 94.50 119 SER A CA 1
ATOM 970 C C . SER A 1 119 ? 12.963 8.919 -19.356 1.00 94.50 119 SER A C 1
ATOM 972 O O . SER A 1 119 ? 13.625 9.220 -18.356 1.00 94.50 119 SER A O 1
ATOM 974 N N . ASP A 1 120 ? 11.707 9.331 -19.532 1.00 95.62 120 ASP A N 1
ATOM 975 C CA . ASP A 1 120 ? 11.007 10.205 -18.589 1.00 95.62 120 ASP A CA 1
ATOM 976 C C . ASP A 1 120 ? 10.736 9.485 -17.269 1.00 95.62 120 ASP A C 1
ATOM 978 O O . ASP A 1 120 ? 10.940 10.059 -16.197 1.00 95.62 120 ASP A O 1
ATOM 982 N N . PHE A 1 121 ? 10.361 8.203 -17.330 1.00 94.88 121 PHE A N 1
ATOM 983 C CA . PHE A 1 121 ? 10.200 7.363 -16.146 1.00 94.88 121 PHE A CA 1
ATOM 984 C C . PHE A 1 121 ? 11.509 7.270 -15.350 1.00 94.88 121 PHE A C 1
ATOM 986 O O . PHE A 1 121 ? 11.532 7.509 -14.142 1.00 94.88 121 PHE A O 1
ATOM 993 N N . ILE A 1 122 ? 12.621 6.973 -16.027 1.00 94.00 122 ILE A N 1
ATOM 994 C CA . ILE A 1 122 ? 13.944 6.846 -15.405 1.00 94.00 122 ILE A CA 1
ATOM 995 C C . ILE A 1 122 ? 14.363 8.154 -14.742 1.00 94.00 122 ILE A C 1
ATOM 997 O O . ILE A 1 122 ? 14.862 8.133 -13.619 1.00 94.00 122 ILE A O 1
ATOM 1001 N N . THR A 1 123 ? 14.132 9.281 -15.410 1.00 94.62 123 THR A N 1
ATOM 1002 C CA . THR A 1 123 ? 14.456 10.609 -14.878 1.00 94.62 123 THR A CA 1
ATOM 1003 C C . THR A 1 123 ? 13.595 10.950 -13.663 1.00 94.62 123 THR A C 1
ATOM 1005 O O . THR A 1 123 ? 14.108 11.432 -12.657 1.00 94.62 123 THR A O 1
ATOM 1008 N N . THR A 1 124 ? 12.296 10.654 -13.730 1.00 94.19 124 THR A N 1
ATOM 1009 C CA . THR A 1 124 ? 11.321 10.983 -12.678 1.00 94.19 124 THR A CA 1
ATOM 1010 C C . THR A 1 124 ? 11.531 10.154 -11.413 1.00 94.19 124 THR A C 1
ATOM 1012 O O . THR A 1 124 ? 11.445 10.681 -10.305 1.00 94.19 124 THR A O 1
ATOM 1015 N N . PHE A 1 125 ? 11.805 8.857 -11.567 1.00 92.69 125 PHE A N 1
ATOM 1016 C CA . PHE A 1 125 ? 11.860 7.907 -10.452 1.00 92.69 125 PHE A CA 1
ATOM 1017 C C . PHE A 1 125 ? 13.280 7.429 -10.110 1.00 92.69 125 PHE A C 1
ATOM 1019 O O . PHE A 1 125 ? 13.465 6.700 -9.139 1.00 92.69 125 PHE A O 1
ATOM 1026 N N . GLY A 1 126 ? 14.295 7.849 -10.869 1.00 91.88 126 GLY A N 1
ATOM 1027 C CA . GLY A 1 126 ? 15.704 7.596 -10.562 1.00 91.88 126 GLY A CA 1
ATOM 1028 C C . GLY A 1 126 ? 16.181 6.164 -10.830 1.00 91.88 126 GLY A C 1
ATOM 1029 O O . GLY A 1 126 ? 17.127 5.714 -10.184 1.00 91.88 126 GLY A O 1
ATOM 1030 N N . PHE A 1 127 ? 15.567 5.431 -11.763 1.00 91.19 127 PHE A N 1
ATOM 1031 C CA . PHE A 1 127 ? 15.918 4.036 -12.089 1.00 91.19 127 PHE A CA 1
ATOM 1032 C C . PHE A 1 127 ? 16.869 3.920 -13.290 1.00 91.19 127 PHE A C 1
ATOM 1034 O O . PHE A 1 127 ? 16.535 3.322 -14.312 1.00 91.19 127 PHE A O 1
ATOM 1041 N N . SER A 1 128 ? 18.067 4.504 -13.185 1.00 92.19 128 SER A N 1
ATOM 1042 C CA . SER A 1 128 ? 19.092 4.510 -14.249 1.00 92.19 128 SER A CA 1
ATOM 1043 C C . SER A 1 128 ? 19.467 3.124 -14.787 1.00 92.19 128 SER A C 1
ATOM 1045 O O . SER A 1 128 ? 19.872 2.992 -15.937 1.00 92.19 128 SER A O 1
ATOM 1047 N N . GLU A 1 129 ? 19.309 2.074 -13.986 1.00 91.88 129 GLU A N 1
ATOM 1048 C CA . GLU A 1 129 ? 19.573 0.681 -14.352 1.00 91.88 129 GLU A CA 1
ATOM 1049 C C . GLU A 1 129 ? 18.684 0.209 -15.510 1.00 91.88 129 GLU A C 1
ATOM 1051 O O . GLU A 1 129 ? 19.114 -0.601 -16.333 1.00 91.88 129 GLU A O 1
ATOM 1056 N N . LEU A 1 130 ? 17.474 0.766 -15.631 1.00 90.94 130 LEU A N 1
ATOM 1057 C CA . LEU A 1 130 ? 16.549 0.462 -16.723 1.00 90.94 130 LEU A CA 1
ATOM 1058 C C . LEU A 1 130 ? 17.040 0.974 -18.087 1.00 90.94 130 LEU A C 1
ATOM 1060 O O . LEU A 1 130 ? 16.524 0.531 -19.105 1.00 90.94 130 LEU A O 1
ATOM 1064 N N . GLN A 1 131 ? 18.054 1.851 -18.138 1.00 89.81 131 GLN A N 1
ATOM 1065 C CA . GLN A 1 131 ? 18.688 2.253 -19.402 1.00 89.81 131 GLN A CA 1
ATOM 1066 C C . GLN A 1 131 ? 19.484 1.105 -20.037 1.00 89.81 131 GLN A C 1
ATOM 1068 O O . GLN A 1 131 ? 19.696 1.094 -21.245 1.00 89.81 131 GLN A O 1
ATOM 1073 N N . ASN A 1 132 ? 19.963 0.154 -19.227 1.00 89.69 132 ASN A N 1
ATOM 1074 C CA . ASN A 1 132 ? 20.774 -0.976 -19.676 1.00 89.69 132 ASN A CA 1
ATOM 1075 C C . ASN A 1 132 ? 20.269 -2.276 -19.035 1.00 89.69 132 ASN A C 1
ATOM 1077 O O . ASN A 1 132 ? 20.980 -2.881 -18.225 1.00 89.69 132 ASN A O 1
ATOM 1081 N N . PRO A 1 133 ? 19.061 -2.743 -19.398 1.00 85.94 133 PRO A N 1
ATOM 1082 C CA . PRO A 1 133 ? 18.394 -3.814 -18.674 1.00 85.94 133 PRO A CA 1
ATOM 1083 C C . PRO A 1 133 ? 19.141 -5.153 -18.731 1.00 85.94 133 PRO A C 1
ATOM 1085 O O . PRO A 1 133 ? 18.932 -6.005 -17.875 1.00 85.94 133 PRO A O 1
ATOM 1088 N N . GLU A 1 134 ? 20.018 -5.376 -19.712 1.00 87.94 134 GLU A N 1
ATOM 1089 C CA . GLU A 1 134 ? 20.871 -6.576 -19.781 1.00 87.94 134 GLU A CA 1
ATOM 1090 C C . GLU A 1 134 ? 21.952 -6.639 -18.696 1.00 87.94 134 GLU A C 1
ATOM 1092 O O . GLU A 1 134 ? 22.450 -7.720 -18.392 1.00 87.94 134 GLU A O 1
ATOM 1097 N N . LYS A 1 135 ? 22.302 -5.499 -18.091 1.00 89.56 135 LYS A N 1
ATOM 1098 C CA . LYS A 1 135 ? 23.286 -5.420 -17.003 1.00 89.56 135 LYS A CA 1
ATOM 1099 C C . LYS A 1 135 ? 22.657 -5.526 -15.615 1.00 89.56 135 LYS A C 1
ATOM 1101 O O . LYS A 1 135 ? 23.390 -5.533 -14.631 1.00 89.56 135 LYS A O 1
ATOM 1106 N N . ILE A 1 136 ? 21.327 -5.585 -15.529 1.00 89.62 136 ILE A N 1
ATOM 1107 C CA . ILE A 1 136 ? 20.623 -5.751 -14.257 1.00 89.62 136 ILE A CA 1
ATOM 1108 C C . ILE A 1 136 ? 20.940 -7.142 -13.697 1.00 89.62 136 ILE A C 1
ATOM 1110 O O . ILE A 1 136 ? 20.845 -8.144 -14.413 1.00 89.62 136 ILE A O 1
ATOM 1114 N N . GLU A 1 137 ? 21.298 -7.193 -12.414 1.00 88.19 137 GLU A N 1
ATOM 1115 C CA . GLU A 1 137 ? 21.578 -8.436 -11.699 1.00 88.19 137 GLU A CA 1
ATOM 1116 C C . GLU A 1 137 ? 20.377 -9.388 -11.760 1.00 88.19 137 GLU A C 1
ATOM 1118 O O . GLU A 1 137 ? 19.217 -8.971 -11.689 1.00 88.19 137 GLU A O 1
ATOM 1123 N N . LYS A 1 138 ? 20.654 -10.687 -11.920 1.00 88.19 138 LYS A N 1
ATOM 1124 C CA . LYS A 1 138 ? 19.619 -11.720 -11.966 1.00 88.19 138 LYS A CA 1
ATOM 1125 C C . LYS A 1 138 ? 19.615 -12.535 -10.681 1.00 88.19 138 LYS A C 1
ATOM 1127 O O . LYS A 1 138 ? 20.619 -13.154 -10.349 1.00 88.19 138 LYS A O 1
ATOM 1132 N N . PHE A 1 139 ? 18.453 -12.646 -10.046 1.00 80.38 139 PHE A N 1
ATOM 1133 C CA . PHE A 1 139 ? 18.193 -13.599 -8.970 1.00 80.38 139 PHE A CA 1
ATOM 1134 C C . PHE A 1 139 ? 17.240 -14.682 -9.482 1.00 80.38 139 PHE A C 1
ATOM 1136 O O . PHE A 1 139 ? 16.147 -14.375 -9.956 1.00 80.38 139 PHE A O 1
ATOM 1143 N N . ASN A 1 140 ? 17.666 -15.950 -9.458 1.00 85.00 140 ASN A N 1
ATOM 1144 C CA . ASN A 1 140 ? 16.920 -17.073 -10.050 1.00 85.00 140 ASN A CA 1
ATOM 1145 C C . ASN A 1 140 ? 16.456 -16.809 -11.500 1.00 85.00 140 ASN A C 1
ATOM 1147 O O . ASN A 1 140 ? 15.351 -17.167 -11.897 1.00 85.00 140 ASN A O 1
ATOM 1151 N N . GLY A 1 141 ? 17.302 -16.143 -12.296 1.00 83.00 141 GLY A N 1
ATOM 1152 C CA . GLY A 1 141 ? 17.014 -15.800 -13.695 1.00 83.00 141 GLY A CA 1
ATOM 1153 C C . GLY A 1 141 ? 16.153 -14.546 -13.903 1.00 83.00 141 GLY A C 1
ATOM 1154 O O . GLY A 1 141 ? 16.022 -14.099 -15.043 1.00 83.00 141 GLY A O 1
ATOM 1155 N N . ILE A 1 142 ? 15.626 -13.937 -12.838 1.00 82.69 142 ILE A N 1
ATOM 1156 C CA . ILE A 1 142 ? 14.796 -12.727 -12.884 1.00 82.69 142 ILE A CA 1
ATOM 1157 C C . ILE A 1 142 ? 15.680 -11.498 -12.664 1.00 82.69 142 ILE A C 1
ATOM 1159 O O . ILE A 1 142 ? 16.429 -11.458 -11.695 1.00 82.69 142 ILE A O 1
ATOM 1163 N N . LYS A 1 143 ? 15.586 -10.488 -13.539 1.00 85.81 143 LYS A N 1
ATOM 1164 C CA . LYS A 1 143 ? 16.267 -9.188 -13.374 1.00 85.81 143 LYS A CA 1
ATOM 1165 C C . LYS A 1 143 ? 15.698 -8.460 -12.149 1.00 85.81 143 LYS A C 1
ATOM 1167 O O . LYS A 1 143 ? 14.478 -8.317 -12.096 1.00 85.81 143 LYS A O 1
ATOM 1172 N N . VAL A 1 144 ? 16.545 -8.005 -11.222 1.00 86.88 144 VAL A N 1
ATOM 1173 C CA . VAL A 1 144 ? 16.156 -7.304 -9.983 1.00 86.88 144 VAL A CA 1
ATOM 1174 C C . VAL A 1 144 ? 16.941 -5.999 -9.821 1.00 86.88 144 VAL A C 1
ATOM 1176 O O . VAL A 1 144 ? 18.158 -5.978 -9.971 1.00 86.88 144 VAL A O 1
ATOM 1179 N N . ILE A 1 145 ? 16.243 -4.914 -9.481 1.00 87.88 145 ILE A N 1
ATOM 1180 C CA . ILE A 1 145 ? 16.820 -3.642 -9.029 1.00 87.88 145 ILE A CA 1
ATOM 1181 C C . ILE A 1 145 ? 16.294 -3.379 -7.616 1.00 87.88 145 ILE A C 1
ATOM 1183 O O . ILE A 1 145 ? 15.081 -3.396 -7.410 1.00 87.88 145 ILE A O 1
ATOM 1187 N N . ASP A 1 146 ? 17.187 -3.102 -6.668 1.00 87.62 146 ASP A N 1
ATOM 1188 C CA . ASP A 1 146 ? 16.857 -2.677 -5.302 1.00 87.62 146 ASP A CA 1
ATOM 1189 C C . ASP A 1 146 ? 17.405 -1.264 -5.056 1.00 87.62 146 ASP A C 1
ATOM 1191 O O . ASP A 1 146 ? 18.600 -1.010 -5.225 1.00 87.62 146 ASP A O 1
ATOM 1195 N N . LYS A 1 147 ? 16.523 -0.336 -4.668 1.00 82.62 147 LYS A N 1
ATOM 1196 C CA . LYS A 1 147 ? 16.877 1.010 -4.208 1.00 82.62 147 LYS A CA 1
ATOM 1197 C C . LYS A 1 147 ? 16.060 1.393 -2.989 1.00 82.62 147 LYS A C 1
ATOM 1199 O O . LYS A 1 147 ? 14.887 1.729 -3.117 1.00 82.62 147 LYS A O 1
ATOM 1204 N N . SER A 1 148 ? 16.695 1.459 -1.821 1.00 79.19 148 SER A N 1
ATOM 1205 C CA . SER A 1 148 ? 16.121 2.091 -0.623 1.00 79.19 148 SER A CA 1
ATOM 1206 C C . SER A 1 148 ? 14.685 1.634 -0.313 1.00 79.19 148 SER A C 1
ATOM 1208 O O . SER A 1 148 ? 13.807 2.468 -0.099 1.00 79.19 148 SER A O 1
ATOM 1210 N N . LYS A 1 149 ? 14.452 0.311 -0.268 1.00 76.06 149 LYS A N 1
ATOM 1211 C CA . LYS A 1 149 ? 13.134 -0.333 -0.055 1.00 76.06 149 LYS A CA 1
ATOM 1212 C C . LYS A 1 149 ? 12.163 -0.245 -1.240 1.00 76.06 149 LYS A C 1
ATOM 1214 O O . LYS A 1 149 ? 10.974 -0.524 -1.080 1.00 76.06 149 LYS A O 1
ATOM 1219 N N . ILE A 1 150 ? 12.655 0.129 -2.416 1.00 84.12 150 ILE A N 1
ATOM 1220 C CA . ILE A 1 150 ? 11.924 0.063 -3.674 1.00 84.12 150 ILE A CA 1
ATOM 1221 C C . ILE A 1 150 ? 12.550 -1.023 -4.534 1.00 84.12 150 ILE A C 1
ATOM 1223 O O . ILE A 1 150 ? 13.747 -0.983 -4.813 1.00 84.12 150 ILE A O 1
ATOM 1227 N N . TYR A 1 151 ? 11.729 -1.964 -4.983 1.00 88.62 151 TYR A N 1
ATOM 1228 C CA . TYR A 1 151 ? 12.183 -3.095 -5.778 1.00 88.62 151 TYR A CA 1
ATOM 1229 C C . TYR A 1 151 ? 11.524 -3.064 -7.145 1.00 88.62 151 TYR A C 1
ATOM 1231 O O . TYR A 1 151 ? 10.314 -2.867 -7.240 1.00 88.62 151 TYR A O 1
ATOM 1239 N N . ILE A 1 152 ? 12.303 -3.306 -8.194 1.00 88.69 152 ILE A N 1
ATOM 1240 C CA . ILE A 1 152 ? 11.800 -3.605 -9.534 1.00 88.69 152 ILE A CA 1
ATOM 1241 C C . ILE A 1 152 ? 12.281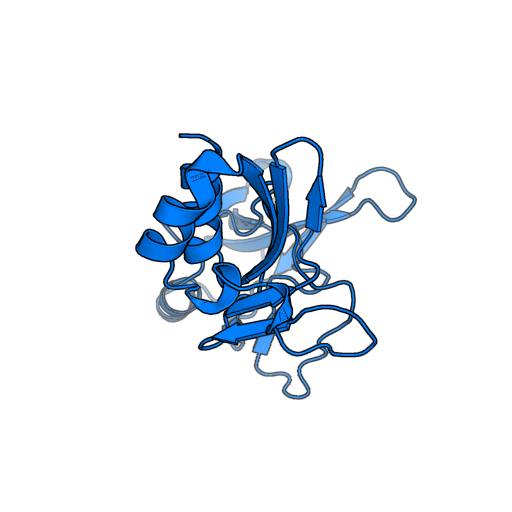 -4.994 -9.916 1.00 88.69 152 ILE A C 1
ATOM 1243 O O . ILE A 1 152 ? 13.460 -5.304 -9.762 1.00 88.69 152 ILE A O 1
ATOM 1247 N N . PHE A 1 153 ? 11.391 -5.826 -10.446 1.00 89.75 153 PHE A N 1
ATOM 1248 C CA . PHE A 1 153 ? 11.785 -7.122 -10.981 1.00 89.75 153 PHE A CA 1
ATOM 1249 C C . PHE A 1 153 ? 10.915 -7.580 -12.144 1.00 89.75 153 PHE A C 1
ATOM 1251 O O . PHE A 1 153 ? 9.781 -7.133 -12.325 1.00 89.75 153 PHE A O 1
ATOM 1258 N N . GLY A 1 154 ? 11.466 -8.502 -12.933 1.00 86.50 154 GLY A N 1
ATOM 1259 C CA . GLY A 1 154 ? 10.783 -9.047 -14.106 1.00 86.50 154 GLY A CA 1
ATOM 1260 C C . GLY A 1 154 ? 10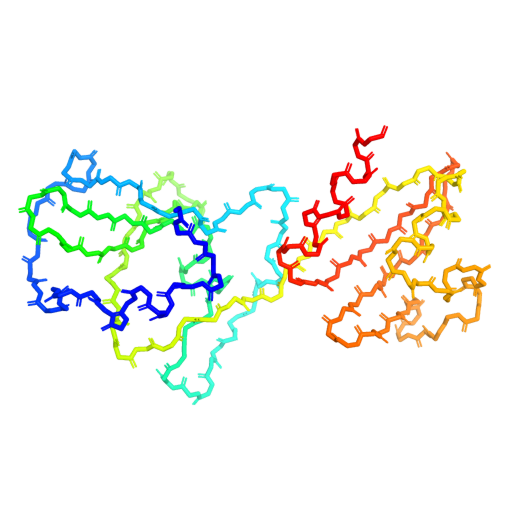.623 -8.001 -15.205 1.00 86.50 154 GLY A C 1
ATOM 1261 O O . GLY A 1 154 ? 9.520 -7.791 -15.690 1.00 86.50 154 GLY A O 1
ATOM 1262 N N . TYR A 1 155 ? 11.711 -7.310 -15.557 1.00 90.06 155 TYR A N 1
ATOM 1263 C CA . TYR A 1 155 ? 11.730 -6.405 -16.706 1.00 90.06 155 TYR A CA 1
ATOM 1264 C C . TYR A 1 155 ? 11.500 -7.182 -18.003 1.00 90.06 155 TYR A C 1
ATOM 1266 O O . TYR A 1 155 ? 12.283 -8.079 -18.337 1.00 90.06 155 TYR A O 1
ATOM 1274 N N . HIS A 1 156 ? 10.484 -6.778 -18.758 1.00 89.94 156 HIS A N 1
ATOM 1275 C CA . HIS A 1 156 ? 10.165 -7.315 -20.071 1.00 89.94 156 HIS A CA 1
ATOM 1276 C C . HIS A 1 156 ? 9.814 -6.185 -21.035 1.00 89.94 156 HIS A C 1
ATOM 1278 O O . HIS A 1 156 ? 9.070 -5.271 -20.694 1.00 89.94 156 HIS A O 1
ATOM 1284 N N . GLU A 1 157 ? 10.321 -6.273 -22.260 1.00 90.31 157 GLU A N 1
ATOM 1285 C CA . GLU A 1 157 ? 9.933 -5.389 -23.354 1.00 90.31 157 GLU A CA 1
ATOM 1286 C C . GLU A 1 157 ? 9.229 -6.219 -24.425 1.00 90.31 157 GLU A C 1
ATOM 1288 O O . GLU A 1 157 ? 9.765 -7.220 -24.904 1.00 90.31 157 GLU A O 1
ATOM 1293 N N . PHE A 1 158 ? 8.001 -5.836 -24.766 1.00 89.38 158 PHE A N 1
ATOM 1294 C CA . PHE A 1 158 ? 7.192 -6.541 -25.751 1.00 89.38 158 PHE A CA 1
ATOM 1295 C C . PHE A 1 158 ? 6.212 -5.585 -26.433 1.00 89.38 158 PHE A C 1
ATOM 1297 O O . PHE A 1 158 ? 5.503 -4.826 -25.772 1.00 89.38 158 PHE A O 1
ATOM 1304 N N . ASN A 1 159 ? 6.151 -5.634 -27.767 1.00 88.81 159 ASN A N 1
ATOM 1305 C CA . ASN A 1 159 ? 5.247 -4.821 -28.590 1.00 88.81 159 ASN A CA 1
ATOM 1306 C C . ASN A 1 159 ? 5.272 -3.315 -28.254 1.00 88.81 159 ASN A C 1
ATOM 1308 O O . ASN A 1 159 ? 4.223 -2.682 -28.145 1.00 88.81 159 ASN A O 1
ATOM 1312 N N . GLY A 1 160 ? 6.466 -2.746 -28.054 1.00 90.38 160 GLY A N 1
ATOM 1313 C CA . GLY A 1 160 ? 6.633 -1.322 -27.739 1.00 90.38 160 GLY A CA 1
ATOM 1314 C C . GLY A 1 160 ? 6.187 -0.922 -26.328 1.00 90.38 160 GLY A C 1
ATOM 1315 O O . GLY A 1 160 ? 6.130 0.267 -26.027 1.00 90.38 160 GLY A O 1
ATOM 1316 N N . ASN A 1 161 ? 5.881 -1.888 -25.459 1.00 93.69 161 ASN A N 1
ATOM 1317 C CA . ASN A 1 161 ? 5.639 -1.659 -24.041 1.00 93.69 161 ASN A CA 1
ATOM 1318 C C . ASN A 1 161 ? 6.758 -2.270 -23.208 1.00 93.69 161 ASN A C 1
ATOM 1320 O O . ASN A 1 161 ? 7.301 -3.323 -23.541 1.00 93.69 161 ASN A O 1
ATOM 1324 N N . ILE A 1 162 ? 7.044 -1.614 -22.094 1.00 93.69 162 ILE A N 1
ATOM 1325 C CA . ILE A 1 162 ? 7.954 -2.076 -21.061 1.00 93.69 162 ILE A CA 1
ATOM 1326 C C . ILE A 1 162 ? 7.123 -2.367 -19.827 1.00 93.69 162 ILE A C 1
ATOM 1328 O O . ILE A 1 162 ? 6.393 -1.504 -19.331 1.00 93.69 162 ILE A O 1
ATOM 1332 N N . THR A 1 163 ? 7.249 -3.592 -19.335 1.00 93.12 163 THR A N 1
ATOM 1333 C CA . THR A 1 163 ? 6.548 -4.066 -18.154 1.00 93.12 163 THR A CA 1
ATOM 1334 C C . THR A 1 163 ? 7.523 -4.565 -17.104 1.00 93.12 163 THR A C 1
ATOM 1336 O O . THR A 1 163 ? 8.587 -5.106 -17.407 1.00 93.12 163 THR A O 1
ATOM 1339 N N . PHE A 1 164 ? 7.171 -4.342 -15.845 1.00 92.62 164 PHE A N 1
ATOM 1340 C CA . PHE A 1 164 ? 7.887 -4.868 -14.688 1.00 92.62 164 PHE A CA 1
ATOM 1341 C C . PHE A 1 164 ? 6.980 -4.836 -13.464 1.00 92.62 164 PHE A C 1
ATOM 1343 O O . PHE A 1 164 ? 5.989 -4.110 -13.421 1.00 92.62 164 PHE A O 1
ATOM 1350 N N . ASN A 1 165 ? 7.314 -5.616 -12.445 1.00 90.38 165 ASN A N 1
ATOM 1351 C CA . ASN A 1 165 ? 6.683 -5.481 -11.140 1.00 90.38 165 ASN A CA 1
ATOM 1352 C C . ASN A 1 165 ? 7.489 -4.505 -10.296 1.00 90.38 165 ASN A C 1
ATOM 1354 O O . ASN A 1 165 ? 8.719 -4.558 -10.290 1.00 90.38 165 ASN A O 1
ATOM 1358 N N . MET A 1 166 ? 6.789 -3.634 -9.579 1.00 91.19 166 MET A N 1
ATOM 1359 C CA . MET A 1 166 ? 7.380 -2.692 -8.644 1.00 91.19 166 MET A CA 1
ATOM 1360 C C . MET A 1 166 ? 6.798 -2.913 -7.252 1.00 91.19 166 MET A C 1
ATOM 1362 O O . MET A 1 166 ? 5.577 -2.976 -7.097 1.00 91.19 166 MET A O 1
ATOM 1366 N N . ILE A 1 167 ? 7.672 -3.008 -6.252 1.00 87.75 167 ILE A N 1
ATOM 1367 C CA . ILE A 1 167 ? 7.311 -3.046 -4.836 1.00 87.75 167 ILE A CA 1
ATOM 1368 C C . ILE A 1 167 ? 7.774 -1.752 -4.191 1.00 87.75 167 ILE A C 1
ATOM 1370 O O . ILE A 1 167 ? 8.949 -1.402 -4.290 1.00 87.75 167 ILE A O 1
ATOM 1374 N N . SER A 1 168 ? 6.859 -1.035 -3.546 1.00 86.81 168 SER A N 1
ATOM 1375 C CA . SER A 1 168 ? 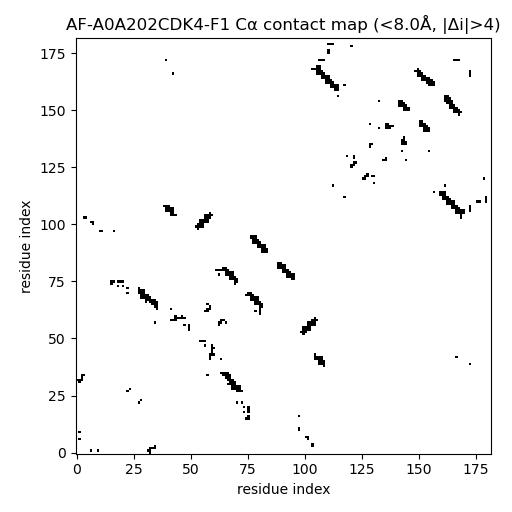7.162 0.238 -2.890 1.00 86.81 168 SER A CA 1
ATOM 1376 C C . SER A 1 168 ? 6.078 0.625 -1.880 1.00 86.81 168 SER A C 1
ATOM 1378 O O . SER A 1 168 ? 5.105 -0.104 -1.673 1.00 86.81 168 SER A O 1
ATOM 1380 N N . ASP A 1 169 ? 6.230 1.789 -1.252 1.00 80.81 169 ASP A N 1
ATOM 1381 C CA . ASP A 1 169 ? 5.165 2.410 -0.472 1.00 80.81 169 ASP A CA 1
ATOM 1382 C C . ASP A 1 169 ? 4.021 2.913 -1.376 1.00 80.81 169 ASP A C 1
ATOM 1384 O O . ASP A 1 169 ? 4.180 3.150 -2.580 1.00 80.81 169 ASP A O 1
ATOM 1388 N N . LYS A 1 170 ? 2.844 3.112 -0.776 1.00 78.31 170 LYS A N 1
ATOM 1389 C CA . LYS A 1 170 ? 1.621 3.515 -1.483 1.00 78.31 170 LYS A CA 1
ATOM 1390 C C . LYS A 1 170 ? 1.765 4.833 -2.248 1.00 78.31 170 LYS A C 1
ATOM 1392 O O . LYS A 1 170 ? 1.207 4.957 -3.338 1.00 78.31 170 LYS A O 1
ATOM 1397 N N . ASN A 1 171 ? 2.481 5.816 -1.702 1.00 81.75 171 ASN A N 1
ATOM 1398 C CA . ASN A 1 171 ? 2.603 7.135 -2.326 1.00 81.75 171 ASN A CA 1
ATOM 1399 C C . ASN A 1 171 ? 3.501 7.076 -3.554 1.00 81.75 171 ASN A C 1
ATOM 1401 O O . ASN A 1 171 ? 3.186 7.679 -4.581 1.00 81.75 171 ASN A O 1
ATOM 1405 N N . THR A 1 172 ? 4.587 6.314 -3.473 1.00 88.38 172 THR A N 1
ATOM 1406 C CA . THR A 1 172 ? 5.446 6.054 -4.626 1.00 88.38 172 THR A CA 1
ATOM 1407 C C . THR A 1 172 ? 4.674 5.329 -5.726 1.00 88.38 172 THR A C 1
ATOM 1409 O O . THR A 1 172 ? 4.655 5.801 -6.864 1.00 88.38 172 THR A O 1
ATOM 1412 N N . LEU A 1 173 ? 3.944 4.253 -5.404 1.00 87.94 173 LEU A N 1
ATOM 1413 C CA . LEU A 1 173 ? 3.141 3.540 -6.408 1.00 87.94 173 LEU A CA 1
ATOM 1414 C C . LEU A 1 173 ? 1.993 4.383 -6.975 1.00 87.94 173 LEU A C 1
ATOM 1416 O O . LEU A 1 173 ? 1.645 4.229 -8.145 1.00 87.94 173 LEU A O 1
ATOM 1420 N N . ARG A 1 174 ? 1.425 5.306 -6.187 1.00 86.44 174 ARG A N 1
ATOM 1421 C CA . ARG A 1 174 ? 0.449 6.291 -6.674 1.00 86.44 174 ARG A CA 1
ATOM 1422 C C . ARG A 1 174 ? 1.052 7.195 -7.740 1.00 86.44 174 ARG A C 1
ATOM 1424 O O . ARG A 1 174 ? 0.461 7.307 -8.807 1.00 86.44 174 ARG A O 1
ATOM 1431 N N . LYS A 1 175 ? 2.236 7.762 -7.496 1.00 91.19 175 LYS A N 1
ATOM 1432 C CA . LYS A 1 175 ? 2.935 8.598 -8.486 1.00 91.19 175 LYS A CA 1
ATOM 1433 C C . LYS A 1 175 ? 3.234 7.827 -9.772 1.00 91.19 175 LYS A C 1
ATOM 1435 O O . LYS A 1 175 ? 3.058 8.367 -10.858 1.00 91.19 175 LYS A O 1
ATOM 1440 N N . VAL A 1 176 ? 3.645 6.564 -9.652 1.00 92.69 176 VAL A N 1
ATOM 1441 C CA . VAL A 1 176 ? 3.889 5.683 -10.807 1.00 92.69 176 VAL A CA 1
ATOM 1442 C C . VAL A 1 176 ? 2.600 5.424 -11.587 1.00 92.69 176 VAL A C 1
ATOM 1444 O O . VAL A 1 176 ? 2.581 5.584 -12.803 1.00 92.69 176 VAL A O 1
ATOM 1447 N N . TYR A 1 177 ? 1.506 5.108 -10.892 1.00 90.88 177 TYR A N 1
ATOM 1448 C CA . TYR A 1 177 ? 0.197 4.937 -11.520 1.00 90.88 177 TYR A CA 1
ATOM 1449 C C . TYR A 1 177 ? -0.258 6.199 -12.252 1.00 90.88 177 TYR A C 1
ATOM 1451 O O . TYR A 1 177 ? -0.761 6.111 -13.369 1.00 90.88 177 TYR A O 1
ATOM 1459 N N . ASP A 1 178 ? -0.102 7.368 -11.637 1.00 91.44 178 ASP A N 1
ATOM 1460 C CA . ASP A 1 178 ? -0.519 8.625 -12.253 1.00 91.44 178 ASP A CA 1
ATOM 1461 C C . ASP A 1 178 ? 0.334 8.926 -13.505 1.00 91.44 178 ASP A C 1
ATOM 1463 O O . ASP A 1 178 ? -0.221 9.336 -14.519 1.00 91.44 178 ASP A O 1
ATOM 1467 N N . PHE A 1 179 ? 1.637 8.607 -13.488 1.00 94.38 179 PHE A N 1
ATOM 1468 C CA . PHE A 1 179 ? 2.528 8.692 -14.658 1.00 94.38 179 PHE A CA 1
ATOM 1469 C C . PHE A 1 179 ? 2.115 7.754 -15.805 1.00 94.38 179 PHE A C 1
ATOM 1471 O O . PHE A 1 179 ? 2.149 8.133 -16.973 1.00 94.38 179 PHE A O 1
ATOM 1478 N N . GLU A 1 180 ? 1.710 6.517 -15.504 1.00 90.50 180 GLU A N 1
ATOM 1479 C CA . GLU A 1 180 ? 1.247 5.572 -16.532 1.00 90.50 180 GLU A CA 1
ATOM 1480 C C . GLU A 1 180 ? -0.007 6.069 -17.264 1.00 90.50 180 GLU A C 1
ATOM 1482 O O . GLU A 1 180 ? -0.199 5.757 -18.441 1.00 90.50 180 GLU A O 1
ATOM 1487 N N . ASN A 1 181 ? -0.851 6.837 -16.569 1.00 87.50 181 ASN A N 1
ATOM 1488 C CA . ASN A 1 181 ? -2.137 7.319 -17.072 1.00 87.50 181 ASN A CA 1
ATOM 1489 C C . ASN A 1 181 ? -2.103 8.760 -17.617 1.00 87.50 181 ASN A C 1
ATOM 1491 O O . ASN A 1 181 ? -3.133 9.226 -18.106 1.00 87.50 181 ASN A O 1
ATOM 1495 N N . SER A 1 182 ? -0.963 9.457 -17.544 1.00 84.00 182 SER A N 1
ATOM 1496 C CA . SER A 1 182 ? -0.723 10.756 -18.198 1.00 84.00 182 SER A CA 1
ATOM 1497 C C . SER A 1 182 ? -0.149 10.560 -19.588 1.00 84.00 182 SER A C 1
ATOM 1499 O O . SER A 1 182 ? -0.653 11.127 -20.576 1.00 84.00 182 SER A O 1
#

Solvent-accessible surface area (backbone atoms only — not comparable to full-atom values): 10843 Å² total; per-residue (Å²): 133,72,52,85,91,46,48,57,61,54,54,70,71,47,90,71,77,89,72,90,79,92,67,55,70,89,76,40,42,42,81,67,34,79,69,57,49,95,87,46,46,57,71,50,90,56,86,76,69,55,93,46,89,51,54,43,51,46,32,27,87,81,38,40,66,17,29,38,27,33,28,78,84,79,56,45,51,32,35,40,23,73,49,59,92,87,53,80,78,39,82,46,75,44,74,63,63,80,85,42,48,69,39,82,51,58,29,29,38,82,45,68,38,50,51,89,51,47,66,59,48,27,68,75,73,66,45,67,62,69,80,45,60,89,74,41,52,64,61,97,83,34,37,47,49,81,54,96,82,31,36,38,35,53,74,45,77,55,95,64,29,36,33,30,38,37,36,25,52,68,68,61,50,47,54,51,52,53,59,63,74,106

Foldseek 3Di:
DDDLVCVLVCLVPPPCQDDDDPDDPPPQKDFDFDPDDVQWQFPDPDPPPPPDPQEDECCYPPNNQWTWIAGNPRRFIWTWHWDDVPDDTDIDIDGDNSSHHYDYGWIKHKAKAFLVCVVVVCVVVVPVCVVPQVPADDDVNWRWDDDPQKIWIRWDDDPRMTIIMIIGDPVVVVVRVVSRVD

Radius of gyration: 19.71 Å; Cα contacts (8 Å, |Δi|>4): 297; chains: 1; bounding box: 49×33×54 Å

Sequence (182 aa):
MLTLENINEFFADYPIKDIDCNHNILMDYEKIFKIYDGKFGYLSYLEFKSSDNSEIFLGSYPMNGADLWKCKKCGKLKFFYTETGGHFPQTLSVDVDFNKKYLSDPFAKSVSIKAEKLSDFITTFGFSELQNPEKIEKFNGIKVIDKSKIYIFGYHEFNGNITFNMISDKNTLRKVYDFENS

pLDDT: mean 82.39, std 11.58, range [44.47, 95.62]

Mean predicted aligned error: 8.33 Å